Protein AF-A0A089MAB2-F1 (afdb_monomer_lite)

Sequence (216 aa):
MNSSGNGAGPVTGVTVKNITVRDIGESYAKIEGQEGALITNLTFENVYMPGSTTPATTLQEMNFTDRAYYGGVTILPVQNPEPAPAPRTNLARLHPAVISSNDNAVDSAPLAFDGNLSTRAGTKRAVDPGWLQVDLGSMKTINEVHLYWDTAYGKSYQIQISGNGTDWTLVYTTDGKGGLEKITFNPVQTRYVRMYGTERATQYGYSLREFEVYGP

Secondary structure (DSSP, 8-state):
--TTS-----EE--EEEEEE-S---SS--EEE-BTTB-EEEEEEEEEEPTT-SS---STTTTT--EEESEEEEEEE----PPPPPPPPP-TTTT--EEES--SSPSP-GGGGSSS-TT--EEPPTT--SEEEEEEEEEEEEEEEEEEEE-SS-EEEEEEEEESSSSS-EEEEEEE--SSEEEEEEEEEEEEEEEEEEEEESSSS--EEEEEEEE--

Structure (mmCIF, N/CA/C/O backbone):
data_AF-A0A089MAB2-F1
#
_entry.id   AF-A0A089MAB2-F1
#
loop_
_atom_site.group_PDB
_atom_site.id
_atom_site.type_symbol
_atom_site.label_atom_id
_atom_site.label_alt_id
_atom_site.label_comp_id
_atom_site.label_asym_id
_atom_site.label_entity_id
_atom_site.label_seq_id
_atom_site.pdbx_PDB_ins_code
_atom_site.Cartn_x
_atom_site.Cartn_y
_atom_site.Cartn_z
_atom_site.occupancy
_atom_site.B_iso_or_equiv
_atom_site.auth_seq_id
_atom_site.auth_comp_id
_atom_site.auth_asym_id
_atom_site.auth_atom_id
_atom_site.pdbx_PDB_model_num
ATOM 1 N N . MET A 1 1 ? -42.965 -11.697 51.282 1.00 46.12 1 MET A N 1
ATOM 2 C CA . MET A 1 1 ? -44.074 -11.334 50.376 1.00 46.12 1 MET A CA 1
ATOM 3 C C . MET A 1 1 ? -44.644 -10.027 50.890 1.00 46.12 1 MET A C 1
ATOM 5 O O . MET A 1 1 ? -44.909 -9.961 52.085 1.00 46.12 1 MET A O 1
ATOM 9 N N . ASN A 1 2 ? -44.743 -8.986 50.062 1.00 45.62 2 ASN A N 1
ATOM 10 C CA . ASN A 1 2 ? -45.467 -7.776 50.458 1.00 45.62 2 ASN A CA 1
ATOM 11 C C . ASN A 1 2 ? -46.984 -8.038 50.374 1.00 45.62 2 ASN A C 1
ATOM 13 O O . ASN A 1 2 ? -47.428 -9.030 49.789 1.00 45.62 2 ASN A O 1
ATOM 17 N N . SER A 1 3 ? -47.783 -7.177 50.999 1.00 48.03 3 SER A N 1
ATOM 18 C CA . SER A 1 3 ? -49.242 -7.309 51.149 1.00 48.03 3 SER A CA 1
ATOM 19 C C . SER A 1 3 ? -50.038 -7.288 49.831 1.00 48.03 3 SER A C 1
ATOM 21 O O . SER A 1 3 ? -51.259 -7.407 49.861 1.00 48.03 3 SER A O 1
ATOM 23 N N . SER A 1 4 ? -49.367 -7.170 48.680 1.00 57.72 4 SER A N 1
ATOM 24 C CA . SER A 1 4 ? -49.962 -7.097 47.339 1.00 57.72 4 SER A CA 1
ATOM 25 C C . SER A 1 4 ? -49.840 -8.395 46.527 1.00 57.72 4 SER A C 1
ATOM 27 O O . SER A 1 4 ? -50.262 -8.423 45.377 1.00 57.72 4 SER A O 1
ATOM 29 N N . GLY A 1 5 ? -49.243 -9.461 47.077 1.00 49.03 5 GLY A N 1
ATOM 30 C CA . GLY A 1 5 ? -49.168 -10.774 46.412 1.00 49.03 5 GLY A CA 1
ATOM 31 C C . GLY A 1 5 ? -48.186 -10.873 45.235 1.00 49.03 5 GLY A C 1
ATOM 32 O O . GLY A 1 5 ? -48.067 -11.939 44.637 1.00 49.03 5 GLY A O 1
ATOM 33 N N . ASN A 1 6 ? -47.434 -9.812 44.933 1.00 56.97 6 ASN A N 1
ATOM 34 C CA . ASN A 1 6 ? -46.401 -9.820 43.900 1.00 56.97 6 ASN A CA 1
ATOM 35 C C . ASN A 1 6 ? -45.044 -10.149 44.539 1.00 56.97 6 ASN A C 1
ATOM 37 O O . ASN A 1 6 ? -44.629 -9.525 45.515 1.00 56.97 6 ASN A O 1
ATOM 41 N N . GLY A 1 7 ? -44.340 -11.151 44.010 1.00 53.97 7 GLY A N 1
ATOM 42 C CA . GLY A 1 7 ? -43.014 -11.570 44.476 1.00 53.97 7 GLY A CA 1
ATOM 43 C C . GLY A 1 7 ? -41.904 -10.574 44.124 1.00 53.97 7 GLY A C 1
ATOM 44 O O . GLY A 1 7 ? -40.983 -10.932 43.402 1.00 53.97 7 GLY A O 1
ATOM 45 N N . ALA A 1 8 ? -41.983 -9.334 44.606 1.00 60.94 8 ALA A N 1
ATOM 46 C CA . ALA A 1 8 ? -40.942 -8.328 44.424 1.00 60.94 8 ALA A CA 1
ATOM 47 C C . ALA A 1 8 ? -39.999 -8.338 45.637 1.00 60.94 8 ALA A C 1
ATOM 49 O O . ALA A 1 8 ? -40.317 -7.805 46.700 1.00 60.94 8 ALA A O 1
ATOM 50 N N . GLY A 1 9 ? -38.864 -9.023 45.500 1.00 72.25 9 GLY A N 1
ATOM 51 C CA . GLY A 1 9 ? -37.719 -8.892 46.403 1.00 72.25 9 GLY A CA 1
ATOM 52 C C . GLY A 1 9 ? -36.732 -7.841 45.880 1.00 72.25 9 GLY A C 1
ATOM 53 O O . GLY A 1 9 ? -36.839 -7.437 44.722 1.00 72.25 9 GLY A O 1
ATOM 54 N N . PRO A 1 10 ? -35.770 -7.389 46.701 1.00 85.06 10 PRO A N 1
ATOM 55 C CA . PRO A 1 10 ? -34.736 -6.469 46.242 1.00 85.06 10 PRO A CA 1
ATOM 56 C C . PRO A 1 10 ? -33.914 -7.082 45.100 1.00 85.06 10 PRO A C 1
ATOM 58 O O . PRO A 1 10 ? -33.616 -8.277 45.103 1.00 85.06 10 PRO A O 1
ATOM 61 N N . VAL A 1 11 ? -33.509 -6.240 44.151 1.00 86.94 11 VAL A N 1
ATOM 62 C CA . VAL A 1 11 ? -32.596 -6.594 43.059 1.00 86.94 11 VAL A CA 1
ATOM 63 C C . VAL A 1 11 ? -31.253 -5.941 43.349 1.00 86.94 11 VAL A C 1
ATOM 65 O O . VAL A 1 11 ? -31.195 -4.752 43.650 1.00 86.94 11 VAL A O 1
ATOM 68 N N . THR A 1 12 ? -30.160 -6.699 43.279 1.00 91.31 12 THR A N 1
ATOM 69 C CA . THR A 1 12 ? -28.827 -6.156 43.557 1.00 91.31 12 THR A CA 1
ATOM 70 C C . THR A 1 12 ? -27.774 -6.678 42.587 1.00 91.31 12 THR A C 1
ATOM 72 O O . THR A 1 12 ? -27.876 -7.811 42.122 1.00 91.31 12 THR A O 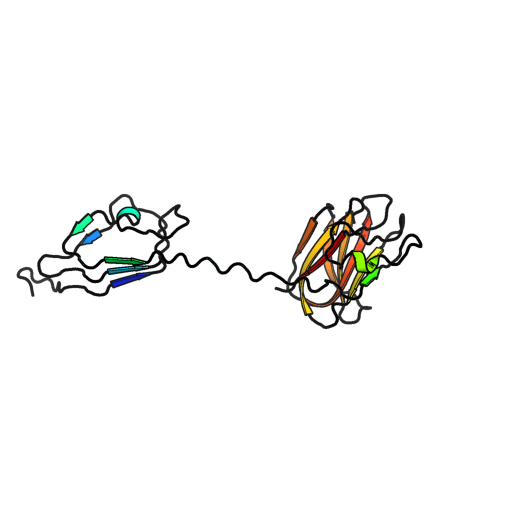1
ATOM 75 N N . GLY A 1 13 ? -26.765 -5.856 42.288 1.00 89.69 13 GLY A N 1
ATOM 76 C CA . GLY A 1 13 ? -25.600 -6.256 41.491 1.00 89.69 13 GLY A CA 1
ATOM 77 C C . GLY A 1 13 ? -25.867 -6.309 39.987 1.00 89.69 13 GLY A C 1
ATOM 78 O O . GLY A 1 13 ? -25.380 -7.210 39.306 1.00 89.69 13 GLY A O 1
ATOM 79 N N . VAL A 1 14 ? -26.672 -5.382 39.462 1.00 90.19 14 VAL A N 1
ATOM 80 C CA . VAL A 1 14 ? -26.982 -5.330 38.026 1.00 90.19 14 VAL A CA 1
ATOM 81 C C . VAL A 1 14 ? -25.881 -4.576 37.290 1.00 90.19 14 VAL A C 1
ATOM 83 O O . VAL A 1 14 ? -25.600 -3.420 37.602 1.00 90.19 14 VAL A O 1
ATOM 86 N N . THR A 1 15 ? -25.319 -5.204 36.260 1.00 91.12 15 THR A N 1
ATOM 87 C CA . THR A 1 15 ? -24.331 -4.579 35.375 1.00 91.12 15 THR A CA 1
ATOM 88 C C . THR A 1 15 ? -24.887 -4.441 33.965 1.00 91.12 15 THR A C 1
ATOM 90 O O . THR A 1 15 ? -25.266 -5.429 33.338 1.00 91.12 15 THR A O 1
ATOM 93 N N . VAL A 1 16 ? -24.878 -3.215 33.448 1.00 88.75 16 VAL A N 1
ATOM 94 C CA . VAL A 1 16 ? -25.183 -2.869 32.058 1.00 88.75 16 VAL A CA 1
ATOM 95 C C . VAL A 1 16 ? -23.876 -2.462 31.394 1.00 88.75 16 VAL A C 1
ATOM 97 O O . VAL A 1 16 ? -23.249 -1.499 31.826 1.00 88.75 16 VAL A O 1
ATOM 100 N N . LYS A 1 17 ? -23.441 -3.199 30.367 1.00 91.19 17 LYS A N 1
ATOM 101 C CA . LYS A 1 17 ? -22.127 -2.989 29.747 1.00 91.19 17 LYS A CA 1
ATOM 102 C C . LYS A 1 17 ? -22.158 -2.999 28.225 1.00 91.19 17 LYS A C 1
ATOM 104 O O . LYS A 1 17 ? -22.901 -3.787 27.644 1.00 91.19 17 LYS A O 1
ATOM 109 N N . ASN A 1 18 ? -21.292 -2.196 27.606 1.00 85.81 18 ASN A N 1
ATOM 110 C CA . ASN A 1 18 ? -21.048 -2.170 26.157 1.00 85.81 18 ASN A CA 1
ATOM 111 C C . ASN A 1 18 ? -22.326 -1.950 25.336 1.00 85.81 18 ASN A C 1
ATOM 113 O O . ASN A 1 18 ? -22.623 -2.696 24.402 1.00 85.81 18 ASN A O 1
ATOM 117 N N . ILE A 1 19 ? -23.101 -0.937 25.719 1.00 86.62 19 ILE A N 1
ATOM 118 C CA . ILE A 1 19 ? -24.357 -0.595 25.053 1.00 86.62 19 ILE A CA 1
ATOM 119 C C . ILE A 1 19 ? -24.141 0.624 24.163 1.00 86.62 19 ILE A C 1
ATOM 121 O O . ILE A 1 19 ? -23.692 1.664 24.633 1.00 86.62 19 ILE A O 1
ATOM 125 N N . THR A 1 20 ? -24.535 0.522 22.895 1.00 87.25 20 THR A N 1
ATOM 126 C CA . THR A 1 20 ? -24.747 1.684 22.025 1.00 87.25 20 THR A CA 1
ATOM 127 C C . THR A 1 20 ? -26.243 1.909 21.888 1.00 87.25 20 THR A C 1
ATOM 129 O O . THR A 1 20 ? -26.943 1.153 21.209 1.00 87.25 20 THR A O 1
ATOM 132 N N . VAL A 1 21 ? -26.741 2.942 22.554 1.00 86.75 21 VAL A N 1
ATOM 133 C CA . VAL A 1 21 ? -28.130 3.374 22.448 1.00 86.75 21 VAL A CA 1
ATOM 134 C C . VAL A 1 21 ? -28.314 4.033 21.081 1.00 86.75 21 VAL A C 1
ATOM 136 O O . VAL A 1 21 ? -27.553 4.920 20.701 1.00 86.75 21 VAL A O 1
ATOM 139 N N . ARG A 1 22 ? -29.300 3.561 20.311 1.00 81.44 22 ARG A N 1
ATOM 140 C CA . ARG A 1 22 ? -29.580 4.058 18.950 1.00 81.44 22 ARG A CA 1
ATOM 141 C C . ARG A 1 22 ? -30.570 5.220 18.925 1.00 81.44 22 ARG A C 1
ATOM 143 O O . ARG A 1 22 ? -30.527 6.023 18.003 1.00 81.44 22 ARG A O 1
ATOM 150 N N . ASP A 1 23 ? -31.427 5.294 19.936 1.00 82.88 23 ASP A N 1
ATOM 151 C CA . ASP A 1 23 ? -32.467 6.304 20.105 1.00 82.88 23 ASP A CA 1
ATOM 152 C C . ASP A 1 23 ? -32.637 6.581 21.607 1.00 82.88 23 ASP A C 1
ATOM 154 O O . ASP A 1 23 ? -32.623 5.643 22.406 1.00 82.88 23 ASP A O 1
ATOM 158 N N . ILE A 1 24 ? -32.756 7.855 21.989 1.00 77.38 24 ILE A N 1
ATOM 159 C CA . ILE A 1 24 ? -32.953 8.277 23.384 1.00 77.38 24 ILE A CA 1
ATOM 160 C C . ILE A 1 24 ? -34.375 7.998 23.894 1.00 77.38 24 ILE A C 1
ATOM 162 O O . ILE A 1 24 ? -34.593 8.033 25.107 1.00 77.38 24 ILE A O 1
ATOM 166 N N . GLY A 1 25 ? -35.307 7.695 22.985 1.00 78.88 25 GLY A N 1
ATOM 167 C CA . GLY A 1 25 ? -36.727 7.527 23.267 1.00 78.88 25 GLY A CA 1
ATOM 168 C C . GLY A 1 25 ? -37.451 8.858 23.491 1.00 78.88 25 GLY A C 1
ATOM 169 O O . GLY A 1 25 ? -36.844 9.892 23.760 1.00 78.88 25 GLY A O 1
ATOM 170 N N . GLU A 1 26 ? -38.782 8.831 23.399 1.00 79.12 26 GLU A N 1
ATOM 171 C CA . GLU A 1 26 ? -39.638 10.006 23.645 1.00 79.12 26 GLU A CA 1
ATOM 172 C C . GLU A 1 26 ? -39.901 10.256 25.143 1.00 79.12 26 GLU A C 1
ATOM 174 O O . GLU A 1 26 ? -40.384 11.320 25.529 1.00 79.12 26 GLU A O 1
ATOM 179 N N . SER A 1 27 ? -39.582 9.279 25.998 1.00 83.31 27 SER A N 1
ATOM 180 C CA . SER A 1 27 ? -39.777 9.324 27.449 1.00 83.31 27 SER A CA 1
ATOM 181 C C . SER A 1 27 ? -38.487 9.028 28.208 1.00 83.31 27 SER A C 1
ATOM 183 O O . SER A 1 27 ? -37.546 8.447 27.671 1.00 83.31 27 SER A O 1
ATOM 185 N N . TYR A 1 28 ? -38.466 9.376 29.491 1.00 83.88 28 TYR A N 1
ATOM 186 C CA . TYR A 1 28 ? -37.342 9.093 30.376 1.00 83.88 28 TYR A CA 1
ATOM 187 C C . TYR A 1 28 ? -37.134 7.591 30.588 1.00 83.88 28 TYR A C 1
ATOM 189 O O . TYR A 1 28 ? -38.094 6.825 30.716 1.00 83.88 28 TYR A O 1
ATOM 197 N N . ALA A 1 29 ? -35.872 7.179 30.672 1.00 87.31 29 ALA A N 1
ATOM 198 C CA . ALA A 1 29 ? -35.515 5.858 31.156 1.00 87.31 29 ALA A CA 1
ATOM 199 C C . ALA A 1 29 ? -35.722 5.790 32.679 1.00 87.31 29 ALA A C 1
ATOM 201 O O . ALA A 1 29 ? -35.553 6.782 33.395 1.00 87.31 29 ALA A O 1
ATOM 202 N N . LYS A 1 30 ? -36.087 4.604 33.176 1.00 90.81 30 LYS A N 1
ATOM 203 C CA . LYS A 1 30 ? -36.489 4.385 34.569 1.00 90.81 30 LYS A CA 1
ATOM 204 C C . LYS A 1 30 ? -35.499 3.515 35.330 1.00 90.81 30 LYS A C 1
ATOM 206 O O . LYS A 1 30 ? -35.060 2.482 34.829 1.00 90.81 30 LYS A O 1
ATOM 211 N N . ILE A 1 31 ? -35.219 3.898 36.573 1.00 91.94 31 ILE A N 1
ATOM 212 C CA . ILE A 1 31 ? -34.667 3.001 37.598 1.00 91.94 31 ILE A CA 1
ATOM 213 C C . ILE A 1 31 ? -35.627 3.052 38.783 1.00 91.94 31 ILE A C 1
ATOM 215 O O . ILE A 1 31 ? -35.516 3.924 39.645 1.00 91.94 31 ILE A O 1
ATOM 219 N N . GLU A 1 32 ? -36.595 2.140 38.797 1.00 90.94 32 GLU A N 1
ATOM 220 C CA . GLU A 1 32 ? -37.692 2.138 39.765 1.00 90.94 32 GLU A CA 1
ATOM 221 C C . GLU A 1 32 ? -37.759 0.801 40.503 1.00 90.94 32 GLU A C 1
ATOM 223 O O . GLU A 1 32 ? -38.208 -0.211 39.963 1.00 90.94 32 GLU A O 1
ATOM 228 N N . GLY A 1 33 ? -37.293 0.802 41.750 1.00 88.06 33 GLY A N 1
ATOM 229 C CA . GLY A 1 33 ? -37.635 -0.242 42.713 1.00 88.06 33 GLY A CA 1
ATOM 230 C C . GLY A 1 33 ? -38.993 0.028 43.366 1.00 88.06 33 GLY A C 1
ATOM 231 O O . GLY A 1 33 ? -39.761 0.890 42.939 1.00 88.06 33 GLY A O 1
ATOM 232 N N . GLN A 1 34 ? -39.268 -0.668 44.465 1.00 88.38 34 GLN A N 1
ATOM 233 C CA . GLN A 1 34 ? -40.426 -0.406 45.323 1.00 88.38 34 GLN A CA 1
ATOM 234 C C . GLN A 1 34 ? -39.995 -0.264 46.783 1.00 88.38 34 GLN A C 1
ATOM 236 O O . GLN A 1 34 ? -38.901 -0.681 47.175 1.00 88.38 34 GLN A O 1
ATOM 241 N N . GLU A 1 35 ? -40.864 0.301 47.617 1.00 84.81 35 GLU A N 1
ATOM 242 C CA . GLU A 1 35 ? -40.647 0.334 49.061 1.00 84.81 35 GLU A CA 1
ATOM 243 C C . GLU A 1 35 ? -40.485 -1.098 49.606 1.00 84.81 35 GLU A C 1
ATOM 245 O O . GLU A 1 35 ? -41.319 -1.972 49.372 1.00 84.81 35 GLU A O 1
ATOM 250 N N . GLY A 1 36 ? -39.359 -1.367 50.275 1.00 84.50 36 GLY A N 1
ATOM 251 C CA . GLY A 1 36 ? -38.982 -2.713 50.727 1.00 84.50 36 GLY A CA 1
ATOM 252 C C . GLY A 1 36 ? -38.359 -3.629 49.657 1.00 84.50 36 GLY A C 1
ATOM 253 O O . GLY A 1 36 ? -37.916 -4.724 49.997 1.00 84.50 36 GLY A O 1
ATOM 254 N N . ALA A 1 37 ? -38.263 -3.188 48.398 1.00 88.12 37 ALA A N 1
ATOM 255 C CA . ALA A 1 37 ? -37.673 -3.931 47.281 1.00 88.12 37 ALA A CA 1
ATOM 256 C C . ALA A 1 37 ? -36.850 -2.995 46.375 1.00 88.12 37 ALA A C 1
ATOM 258 O O . ALA A 1 37 ? -37.244 -2.651 45.260 1.00 88.12 37 ALA A O 1
ATOM 259 N N . LEU A 1 38 ? -35.702 -2.548 46.890 1.00 90.88 38 LEU A N 1
ATOM 260 C CA . LEU A 1 38 ? -34.827 -1.614 46.185 1.00 90.88 38 LEU A CA 1
ATOM 261 C C . LEU A 1 38 ? -34.076 -2.284 45.028 1.00 90.88 38 LEU A C 1
ATOM 263 O O . LEU A 1 38 ? -33.802 -3.485 45.064 1.00 90.88 38 LEU A O 1
ATOM 267 N N . ILE A 1 39 ? -33.650 -1.462 44.068 1.00 90.88 39 ILE A N 1
ATOM 268 C CA . ILE A 1 39 ? -32.632 -1.817 43.074 1.00 90.88 39 ILE A CA 1
ATOM 269 C C . ILE A 1 39 ? -31.289 -1.224 43.517 1.00 90.88 39 ILE A C 1
ATOM 271 O O . ILE A 1 39 ? -31.136 -0.003 43.557 1.00 90.88 39 ILE A O 1
ATOM 275 N N . THR A 1 40 ? -30.304 -2.055 43.861 1.00 93.44 40 THR A N 1
ATOM 276 C CA . THR A 1 40 ? -29.009 -1.578 44.378 1.00 93.44 40 THR A CA 1
ATOM 277 C C . THR A 1 40 ? -27.788 -2.117 43.638 1.00 93.44 40 THR A C 1
ATOM 279 O O . THR A 1 40 ? -27.865 -3.122 42.936 1.00 93.44 40 THR A O 1
ATOM 282 N N . ASN A 1 41 ? -26.634 -1.467 43.813 1.00 92.31 41 ASN A N 1
ATOM 283 C CA . ASN A 1 41 ? -25.349 -1.885 43.233 1.00 92.31 41 ASN A CA 1
ATOM 284 C C . ASN A 1 41 ? -25.413 -1.986 41.700 1.00 92.31 41 ASN A C 1
ATOM 286 O O . ASN A 1 41 ? -25.095 -3.018 41.108 1.00 92.31 41 ASN A O 1
ATOM 290 N N . LEU A 1 42 ? -25.877 -0.905 41.073 1.00 94.00 42 LEU A N 1
ATOM 291 C CA . LEU A 1 42 ? -25.949 -0.754 39.627 1.00 94.00 42 LEU A CA 1
ATOM 292 C C . LEU A 1 42 ? -24.589 -0.343 39.074 1.00 94.00 42 LEU A C 1
ATOM 294 O O . LEU A 1 42 ? -24.012 0.642 39.530 1.00 94.00 42 LEU A O 1
ATOM 298 N N . THR A 1 43 ? -24.110 -1.048 38.056 1.00 93.81 43 THR A N 1
ATOM 299 C CA . THR A 1 43 ? -22.916 -0.658 37.300 1.00 93.81 43 THR A CA 1
ATOM 300 C C . THR A 1 43 ? -23.279 -0.395 35.847 1.00 93.81 43 THR A C 1
ATOM 302 O O . THR A 1 43 ? -23.827 -1.271 35.184 1.00 93.81 43 THR A O 1
ATOM 305 N N . PHE A 1 44 ? -22.948 0.791 35.343 1.00 93.62 44 PHE A N 1
ATOM 306 C CA . PHE A 1 44 ? -23.015 1.116 33.921 1.00 93.62 44 PHE A CA 1
ATOM 307 C C . PHE A 1 44 ? -21.597 1.244 33.379 1.00 93.62 44 PHE A C 1
ATOM 309 O O . PHE A 1 44 ? -20.840 2.102 33.823 1.00 93.62 44 PHE A O 1
ATOM 316 N N . GLU A 1 45 ? -21.234 0.393 32.430 1.00 92.06 45 GLU A N 1
ATOM 317 C CA . GLU A 1 45 ? -19.904 0.340 31.836 1.00 92.06 45 GLU A CA 1
ATOM 318 C C . GLU A 1 45 ? -20.007 0.596 30.332 1.00 92.06 45 GLU A C 1
ATOM 320 O O . GLU A 1 45 ? -20.711 -0.116 29.619 1.00 92.06 45 GLU A O 1
ATOM 325 N N . ASN A 1 46 ? -19.285 1.598 29.830 1.00 90.44 46 ASN A N 1
ATOM 326 C CA . ASN A 1 46 ? -19.152 1.814 28.388 1.00 90.44 46 ASN A CA 1
ATOM 327 C C . ASN A 1 46 ? -20.511 1.937 27.643 1.00 90.44 46 ASN A C 1
ATOM 329 O O . ASN A 1 46 ? -20.804 1.191 26.704 1.00 90.44 46 ASN A O 1
ATOM 333 N N . VAL A 1 47 ? -21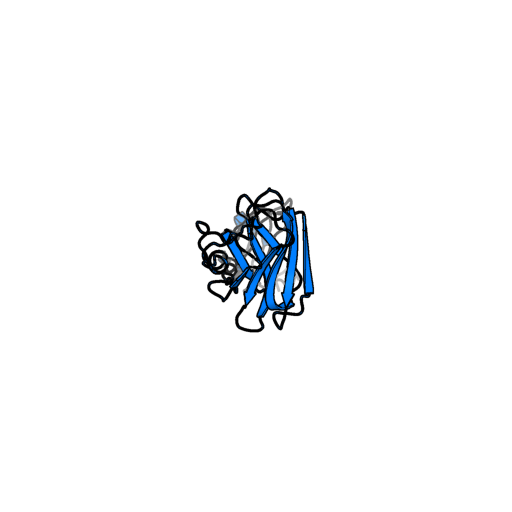.377 2.843 28.115 1.00 91.12 47 VAL A N 1
ATOM 334 C CA . VAL A 1 47 ? -22.695 3.124 27.514 1.00 91.12 47 VAL A CA 1
ATOM 335 C C . VAL A 1 47 ? -22.600 4.365 26.629 1.00 91.12 47 VAL A C 1
ATOM 337 O O . VAL A 1 47 ? -22.360 5.455 27.132 1.00 91.12 47 VAL A O 1
ATOM 340 N N . TYR A 1 48 ? -22.811 4.222 25.324 1.00 90.88 48 TYR A N 1
ATOM 341 C CA . TYR A 1 48 ? -22.843 5.325 24.363 1.00 90.88 48 TYR A CA 1
ATOM 342 C C . TYR A 1 48 ? -24.275 5.753 24.076 1.00 90.88 48 TYR A C 1
ATOM 344 O O . TYR A 1 48 ? -25.123 4.922 23.751 1.00 90.88 48 TYR A O 1
ATOM 352 N N . MET A 1 49 ? -24.514 7.058 24.140 1.00 92.19 49 MET A N 1
ATOM 353 C CA . MET A 1 49 ? -25.791 7.673 23.785 1.00 92.19 49 MET A CA 1
ATOM 354 C C . MET A 1 49 ? -25.789 8.135 22.321 1.00 92.19 49 MET A C 1
ATOM 356 O O . MET A 1 49 ? -24.710 8.367 21.766 1.00 92.19 49 MET A O 1
ATOM 360 N N . PRO A 1 50 ? -26.961 8.288 21.675 1.00 88.81 50 PRO A N 1
ATOM 361 C CA . PRO A 1 50 ? -27.042 8.719 20.283 1.00 88.81 50 PRO A CA 1
ATOM 362 C C . PRO A 1 50 ? -26.285 10.029 20.045 1.00 88.81 50 PRO A C 1
ATOM 364 O O . PRO A 1 50 ? -26.468 11.006 20.767 1.00 88.81 50 PRO A O 1
ATOM 367 N N . GLY A 1 51 ? -25.417 10.041 19.032 1.00 83.31 51 GLY A N 1
ATOM 368 C CA . GLY A 1 51 ? -24.605 11.208 18.673 1.00 83.31 51 GLY A CA 1
ATOM 369 C C . GLY A 1 51 ? -23.389 11.473 19.571 1.00 83.31 51 GLY A C 1
ATOM 370 O O . GLY A 1 51 ? -22.616 12.376 19.262 1.00 83.31 51 GLY A O 1
ATOM 371 N N . SER A 1 52 ? -23.175 10.693 20.637 1.00 84.81 52 SER A N 1
ATOM 372 C CA . SER A 1 52 ? -21.995 10.828 21.497 1.00 84.81 52 SER A CA 1
ATOM 373 C C . SER A 1 52 ? -20.819 9.992 20.989 1.00 84.81 52 SER A C 1
ATOM 375 O O . SER A 1 52 ? -20.964 8.802 20.710 1.00 84.81 52 SER A O 1
ATOM 377 N N . THR A 1 53 ? -19.627 10.589 20.937 1.00 83.75 53 THR A N 1
ATOM 378 C CA . THR A 1 53 ? -18.362 9.891 20.638 1.00 83.75 53 THR A CA 1
ATOM 379 C C . THR A 1 53 ? -17.637 9.400 21.894 1.00 83.75 53 THR A C 1
ATOM 381 O O . THR A 1 53 ? -16.605 8.739 21.789 1.00 83.75 53 THR A O 1
ATOM 384 N N . THR A 1 54 ? -18.159 9.707 23.083 1.00 87.75 54 THR A N 1
ATOM 385 C CA . THR A 1 54 ? -17.637 9.253 24.382 1.00 87.75 54 THR A CA 1
ATOM 386 C C . THR A 1 54 ? -18.732 8.542 25.185 1.00 87.75 54 THR A C 1
ATOM 388 O O . THR A 1 54 ? -19.909 8.896 25.045 1.00 87.75 54 THR A O 1
ATOM 391 N N . PRO A 1 55 ? -18.395 7.555 26.036 1.00 91.25 55 PRO A N 1
ATOM 392 C CA . PRO A 1 55 ? -19.377 6.934 26.919 1.00 91.25 55 PRO A CA 1
ATOM 393 C C . PRO A 1 55 ? -20.006 7.954 27.873 1.00 91.25 55 PRO A C 1
ATOM 395 O O . PRO A 1 55 ? -19.340 8.891 28.314 1.00 91.25 55 PRO A O 1
ATOM 398 N N . ALA A 1 56 ? -21.272 7.743 28.219 1.00 92.56 56 ALA A N 1
ATOM 399 C CA . ALA A 1 56 ? -21.976 8.538 29.206 1.00 92.56 56 ALA A CA 1
ATOM 400 C C . ALA A 1 56 ? -21.339 8.375 30.593 1.00 92.56 56 ALA A C 1
ATOM 402 O O . ALA A 1 56 ? -21.013 7.273 31.040 1.00 92.56 56 ALA A O 1
ATOM 403 N N . THR A 1 57 ? -21.186 9.500 31.277 1.00 93.44 57 THR A N 1
ATOM 404 C CA . THR A 1 57 ? -20.554 9.632 32.593 1.00 93.44 57 THR A CA 1
ATOM 405 C C . THR A 1 57 ? -21.579 9.814 33.711 1.00 93.44 57 THR A C 1
ATOM 407 O O . THR A 1 57 ? -21.257 9.648 34.887 1.00 93.44 57 THR A O 1
ATOM 410 N N . THR A 1 58 ? -22.834 10.109 33.357 1.00 93.50 58 THR A N 1
ATOM 411 C CA . THR A 1 58 ? -23.931 10.333 34.303 1.00 93.50 58 THR A CA 1
ATOM 412 C C . THR A 1 58 ? -25.205 9.593 33.894 1.00 93.50 58 THR A C 1
ATOM 414 O O . THR A 1 58 ? -25.454 9.336 32.718 1.00 93.50 58 THR A O 1
ATOM 417 N N . LEU A 1 59 ? -26.070 9.296 34.872 1.00 93.00 59 LEU A N 1
ATOM 418 C CA . LEU A 1 59 ? -27.421 8.784 34.601 1.00 93.00 59 LEU A CA 1
ATOM 419 C C . LEU A 1 59 ? -28.264 9.779 33.788 1.00 93.00 59 LEU A C 1
ATOM 421 O O . LEU A 1 59 ? -29.121 9.359 33.018 1.00 93.00 59 LEU A O 1
ATOM 425 N N . GLN A 1 60 ? -28.003 11.083 33.940 1.00 91.56 60 GLN A N 1
ATOM 426 C CA . GLN A 1 60 ? -28.683 12.137 33.188 1.00 91.56 60 GLN A CA 1
ATOM 427 C C . GLN A 1 60 ? -28.361 12.052 31.694 1.00 91.56 60 GLN A C 1
ATOM 429 O O . GLN A 1 60 ? -29.270 12.131 30.874 1.00 91.56 60 GLN A O 1
ATOM 434 N N . GLU A 1 61 ? -27.089 11.856 31.342 1.00 91.56 61 GLU A N 1
ATOM 435 C CA . GLU A 1 61 ? -26.676 11.631 29.953 1.00 91.56 61 GLU A CA 1
ATOM 436 C C . GLU A 1 61 ? -27.334 10.373 29.380 1.00 91.56 61 GLU A C 1
ATOM 438 O O . GLU A 1 61 ? -27.765 10.383 28.234 1.00 91.56 61 GLU A O 1
ATOM 443 N N . MET A 1 62 ? -27.500 9.330 30.200 1.00 92.38 62 MET A N 1
ATOM 444 C CA . MET A 1 62 ? -28.201 8.093 29.835 1.00 92.38 62 MET A CA 1
ATOM 445 C C . MET A 1 62 ? -29.739 8.199 29.844 1.00 92.38 62 MET A C 1
ATOM 447 O O . MET A 1 62 ? -30.419 7.189 29.682 1.00 92.38 62 MET A O 1
ATOM 451 N N . ASN A 1 63 ? -30.298 9.398 30.042 1.00 91.88 63 ASN A N 1
ATOM 452 C CA . ASN A 1 63 ? -31.738 9.664 30.127 1.00 91.88 63 ASN A CA 1
ATOM 453 C C . ASN A 1 63 ? -32.473 8.963 31.297 1.00 91.88 63 ASN A C 1
ATOM 455 O O . ASN A 1 63 ? -33.701 8.888 31.307 1.00 91.88 63 ASN A O 1
ATOM 459 N N . PHE A 1 64 ? -31.760 8.479 32.321 1.00 91.94 64 PHE A N 1
ATOM 460 C CA . PHE A 1 64 ? -32.354 7.925 33.545 1.00 91.94 64 PHE A CA 1
ATOM 461 C C . PHE A 1 64 ? -32.727 9.040 34.527 1.00 91.94 64 PHE A C 1
ATOM 463 O O . PHE A 1 64 ? -32.065 9.241 35.549 1.00 91.94 64 PHE A O 1
ATOM 470 N N . THR A 1 65 ? -33.767 9.805 34.209 1.00 87.31 65 THR A N 1
ATOM 471 C CA . THR A 1 65 ? -34.217 10.927 35.050 1.00 87.31 65 THR A CA 1
ATOM 472 C C . THR A 1 65 ? -35.352 10.536 35.997 1.00 87.31 65 THR A C 1
ATOM 474 O O . THR A 1 65 ? -35.434 11.102 37.089 1.00 87.31 65 THR A O 1
ATOM 477 N N . ASP A 1 66 ? -36.150 9.523 35.640 1.00 90.12 66 ASP A N 1
ATOM 478 C CA . ASP A 1 66 ? -37.225 8.972 36.467 1.00 90.12 66 ASP A CA 1
ATOM 479 C C . ASP A 1 66 ? -36.693 7.832 37.349 1.00 90.12 66 ASP A C 1
ATOM 481 O O . ASP A 1 66 ? -36.294 6.764 36.872 1.00 90.12 66 ASP A O 1
ATOM 485 N N . ARG A 1 67 ? -36.552 8.104 38.648 1.00 91.50 67 ARG A N 1
ATOM 486 C CA . ARG A 1 67 ? -35.782 7.249 39.558 1.00 91.50 67 ARG A CA 1
ATOM 487 C C . ARG A 1 67 ? -36.419 7.188 40.939 1.00 91.50 67 ARG A C 1
ATOM 489 O O . ARG A 1 67 ? -36.576 8.217 41.594 1.00 91.50 67 ARG A O 1
ATOM 496 N N . ALA A 1 68 ? -36.671 5.979 41.429 1.00 91.94 68 ALA A N 1
ATOM 497 C CA . ALA A 1 68 ? -37.217 5.736 42.761 1.00 91.94 68 ALA A CA 1
ATOM 498 C C . ALA A 1 68 ? -36.677 4.425 43.351 1.00 91.94 68 ALA A C 1
ATOM 500 O O . ALA A 1 68 ? -36.412 3.468 42.629 1.00 91.94 68 ALA A O 1
ATOM 501 N N . TYR A 1 69 ? -36.519 4.376 44.679 1.00 91.81 69 TYR A N 1
ATOM 502 C CA . TYR A 1 69 ? -36.111 3.170 45.420 1.00 91.81 69 TYR A CA 1
ATOM 503 C C . TYR A 1 69 ? -34.858 2.472 44.847 1.00 91.81 69 TYR A C 1
ATOM 505 O O . TYR A 1 69 ? -34.819 1.250 44.686 1.00 91.81 69 TYR A O 1
ATOM 513 N N . TYR A 1 70 ? -33.821 3.258 44.545 1.00 92.94 70 TYR A N 1
ATOM 514 C CA . TYR A 1 70 ? -32.546 2.783 44.005 1.00 92.94 70 TYR A CA 1
ATOM 515 C C . TYR A 1 70 ? -31.358 3.230 44.871 1.00 92.94 70 TYR A C 1
ATOM 517 O O . TYR A 1 70 ? -31.471 4.189 45.635 1.00 92.94 70 TYR A O 1
ATOM 525 N N . GLY A 1 71 ? -30.207 2.562 44.756 1.00 89.94 71 GLY A N 1
ATOM 526 C CA . GLY A 1 71 ? -28.994 2.962 45.479 1.00 89.94 71 GLY A CA 1
ATOM 527 C C . GLY A 1 71 ? -27.708 2.330 44.948 1.00 89.94 71 GLY A C 1
ATOM 528 O O . GLY A 1 71 ? -27.736 1.297 44.295 1.00 89.94 71 GLY A O 1
ATOM 529 N N . GLY A 1 72 ? -26.556 2.943 45.228 1.00 90.88 72 GLY A N 1
ATOM 530 C CA . GLY A 1 72 ? -25.252 2.406 44.816 1.00 90.88 72 GLY A CA 1
ATOM 531 C C . GLY A 1 72 ? -25.100 2.317 43.296 1.00 90.88 72 GLY A C 1
ATOM 532 O O . GLY A 1 72 ? -25.101 1.224 42.742 1.00 90.88 72 GLY A O 1
ATOM 533 N N . VAL A 1 73 ? -24.986 3.464 42.624 1.00 94.38 73 VAL A N 1
ATOM 534 C CA . VAL A 1 73 ? -24.747 3.535 41.175 1.00 94.38 73 VAL A CA 1
ATOM 535 C C . VAL A 1 73 ? -23.276 3.834 40.924 1.00 94.38 73 VAL A C 1
ATOM 537 O O . VAL A 1 73 ? -22.753 4.828 41.420 1.00 94.38 73 VAL A O 1
ATOM 540 N N . THR A 1 74 ? -22.627 2.991 40.132 1.00 94.06 74 THR A N 1
ATOM 541 C CA . THR A 1 74 ? -21.268 3.189 39.631 1.00 94.06 74 THR A CA 1
ATOM 542 C C . THR A 1 74 ? -21.330 3.333 38.116 1.00 94.06 74 THR A C 1
ATOM 544 O O . THR A 1 74 ? -21.889 2.480 37.430 1.00 94.06 74 THR A O 1
ATOM 547 N N . ILE A 1 75 ? -20.773 4.419 37.587 1.00 93.12 75 ILE A N 1
ATOM 548 C CA . ILE A 1 75 ? -20.660 4.644 36.144 1.00 93.12 75 ILE A CA 1
ATOM 549 C C . ILE A 1 75 ? -19.179 4.602 35.803 1.00 93.12 75 ILE A C 1
ATOM 551 O O . ILE A 1 75 ? -18.390 5.378 36.337 1.00 93.12 75 ILE A O 1
ATOM 555 N N . LEU A 1 76 ? -18.813 3.662 34.940 1.00 88.94 76 LEU A N 1
ATOM 556 C CA . LEU A 1 76 ? -17.463 3.444 34.449 1.00 88.94 76 LEU A CA 1
ATOM 557 C C . LEU A 1 76 ? -17.439 3.847 32.969 1.00 88.94 76 LEU A C 1
ATOM 559 O O . LEU A 1 76 ? -17.673 3.002 32.095 1.00 88.94 76 LEU A O 1
ATOM 563 N N . PRO A 1 77 ? -17.188 5.133 32.656 1.00 79.69 77 PRO A N 1
ATOM 564 C CA . PRO A 1 77 ? -16.998 5.591 31.289 1.00 79.69 77 PRO A CA 1
ATOM 565 C C . PRO A 1 77 ? -15.610 5.149 30.817 1.00 79.69 77 PRO A C 1
ATOM 567 O O . PRO A 1 77 ? -14.678 5.942 30.695 1.00 79.69 77 PRO A O 1
ATOM 570 N N . VAL A 1 78 ? -15.444 3.845 30.606 1.00 74.38 78 VAL A N 1
ATOM 571 C CA . VAL A 1 78 ? -14.228 3.295 30.020 1.00 74.38 78 VAL A CA 1
ATOM 572 C C . VAL A 1 78 ? -14.281 3.608 28.532 1.00 74.38 78 VAL A C 1
ATOM 574 O O . VAL A 1 78 ? -14.810 2.830 27.744 1.00 74.38 78 VAL A O 1
ATOM 577 N N . GLN A 1 79 ? -13.738 4.758 28.132 1.00 60.91 79 GLN A N 1
ATOM 578 C CA . GLN A 1 79 ? -13.296 4.920 26.755 1.00 60.91 79 GLN A CA 1
ATOM 579 C C . GLN A 1 79 ? -12.069 4.027 26.622 1.00 60.91 79 GLN A C 1
ATOM 581 O O . GLN A 1 79 ? -10.966 4.441 26.967 1.00 60.91 79 GLN A O 1
ATOM 586 N N . ASN A 1 80 ? -12.254 2.783 26.184 1.00 58.91 80 ASN A N 1
ATOM 587 C CA . ASN A 1 80 ? -11.114 2.038 25.681 1.00 58.91 80 ASN A CA 1
ATOM 588 C C . ASN A 1 80 ? -10.750 2.760 24.382 1.00 58.91 80 ASN A C 1
ATOM 590 O O . ASN A 1 80 ? -11.563 2.709 23.451 1.00 58.91 80 ASN A O 1
ATOM 594 N N . PRO A 1 81 ? -9.636 3.518 24.305 1.00 54.56 81 PRO A N 1
ATOM 595 C CA . PRO A 1 81 ? -9.217 4.014 23.010 1.00 54.56 81 PRO A CA 1
ATOM 596 C C . PRO A 1 81 ? -9.113 2.780 22.121 1.00 54.56 81 PRO A C 1
ATOM 598 O O . PRO A 1 81 ? -8.512 1.780 22.528 1.00 54.56 81 PRO A O 1
ATOM 601 N N . GLU A 1 82 ? -9.767 2.816 20.960 1.00 52.00 82 GLU A N 1
ATOM 602 C CA . GLU A 1 82 ? -9.526 1.793 19.953 1.00 52.00 82 GLU A CA 1
ATOM 603 C C . GLU A 1 82 ? -8.004 1.689 19.819 1.00 52.00 82 GLU A C 1
ATOM 605 O O . GLU A 1 82 ? -7.356 2.736 19.667 1.00 52.00 82 GLU A O 1
ATOM 610 N N . PRO A 1 83 ? -7.409 0.493 20.005 1.00 53.94 83 PRO A N 1
ATOM 611 C CA . PRO A 1 83 ? -5.975 0.345 19.870 1.00 53.94 83 PRO A CA 1
ATOM 612 C C . PRO A 1 83 ? -5.599 0.973 18.540 1.00 53.94 83 PRO A C 1
ATOM 614 O O . PRO A 1 83 ? -6.139 0.573 17.507 1.00 53.94 83 PRO A O 1
ATOM 617 N N . ALA A 1 84 ? -4.740 1.997 18.570 1.00 56.22 84 ALA A N 1
ATOM 618 C CA . ALA A 1 84 ? -4.277 2.603 17.336 1.00 56.22 84 ALA A CA 1
ATOM 619 C C . ALA A 1 84 ? -3.793 1.457 16.435 1.00 56.22 84 ALA A C 1
ATOM 621 O O . ALA A 1 84 ? -3.080 0.579 16.944 1.00 56.22 84 ALA A O 1
ATOM 622 N N . PRO A 1 85 ? -4.203 1.409 15.153 1.00 59.12 85 PRO A N 1
ATOM 623 C CA . PRO A 1 85 ? -3.754 0.359 14.258 1.00 59.12 85 PRO A CA 1
ATOM 624 C C . PRO A 1 85 ? -2.240 0.246 14.380 1.00 59.12 85 PRO A C 1
ATOM 626 O O . PRO A 1 85 ? -1.546 1.269 14.346 1.00 59.12 85 PRO A O 1
ATOM 629 N N . ALA A 1 86 ? -1.732 -0.971 14.585 1.00 65.00 86 ALA A N 1
ATOM 630 C CA . ALA A 1 86 ? -0.296 -1.170 14.684 1.00 65.00 86 ALA A CA 1
ATOM 631 C C . ALA A 1 86 ? 0.365 -0.520 13.453 1.00 65.00 86 ALA A C 1
ATOM 633 O O . ALA A 1 86 ? -0.126 -0.716 12.334 1.00 65.00 86 ALA A O 1
ATOM 634 N N . PRO A 1 87 ? 1.427 0.288 13.627 1.00 70.44 87 PRO A N 1
ATOM 635 C CA . PRO A 1 87 ? 2.065 0.946 12.500 1.00 70.44 87 PRO A CA 1
ATOM 636 C C . PRO A 1 87 ? 2.512 -0.116 11.492 1.00 70.44 87 PRO A C 1
ATOM 638 O O . PRO A 1 87 ? 3.285 -1.020 11.818 1.00 70.44 87 PRO A O 1
ATOM 641 N N . ARG A 1 88 ? 1.991 -0.032 10.264 1.00 85.12 88 ARG A N 1
ATOM 642 C CA . ARG A 1 88 ? 2.334 -0.983 9.204 1.00 85.12 88 ARG A CA 1
ATOM 643 C C . ARG A 1 88 ? 3.777 -0.743 8.780 1.00 85.12 88 ARG A C 1
ATOM 645 O O . ARG A 1 88 ? 4.191 0.384 8.525 1.00 85.12 88 ARG A O 1
ATOM 652 N N . THR A 1 89 ? 4.556 -1.817 8.728 1.00 93.50 89 THR A N 1
ATOM 653 C CA . THR A 1 89 ? 5.967 -1.758 8.332 1.00 93.50 89 THR A CA 1
ATOM 654 C C . THR A 1 89 ? 6.072 -1.774 6.810 1.00 93.50 89 THR A C 1
ATOM 656 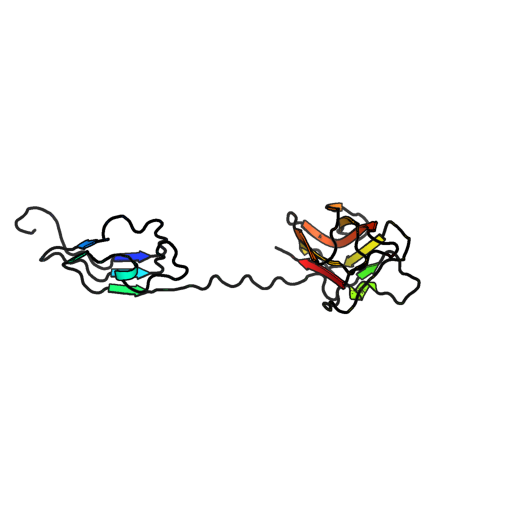O O . THR A 1 89 ? 5.542 -2.688 6.181 1.00 93.50 89 THR A O 1
ATOM 659 N N . ASN A 1 90 ? 6.776 -0.799 6.224 1.00 97.31 90 ASN A N 1
ATOM 660 C CA . ASN A 1 90 ? 7.139 -0.834 4.806 1.00 97.31 90 ASN A CA 1
ATOM 661 C C . ASN A 1 90 ? 8.177 -1.949 4.586 1.00 97.31 90 ASN A C 1
ATOM 663 O O . ASN A 1 90 ? 9.331 -1.840 4.999 1.00 97.31 90 ASN A O 1
ATOM 667 N N . LEU A 1 91 ? 7.744 -3.029 3.943 1.00 98.12 91 LEU A N 1
ATOM 668 C CA . LEU A 1 91 ? 8.512 -4.246 3.694 1.00 98.12 91 LEU A CA 1
ATOM 669 C C . LEU A 1 91 ? 9.576 -4.081 2.604 1.00 98.12 91 LEU A C 1
ATOM 671 O O . LEU A 1 91 ? 10.465 -4.922 2.515 1.00 98.12 91 LEU A O 1
ATOM 675 N N . ALA A 1 92 ? 9.476 -3.035 1.780 1.00 98.31 92 ALA A N 1
ATOM 676 C CA . ALA A 1 92 ? 10.408 -2.751 0.692 1.00 98.31 92 ALA A CA 1
ATOM 677 C C . ALA A 1 92 ? 11.539 -1.796 1.101 1.00 98.31 92 ALA A C 1
ATOM 679 O O . ALA A 1 92 ? 12.525 -1.659 0.379 1.00 98.31 92 ALA A O 1
ATOM 680 N N . ARG A 1 93 ? 11.428 -1.146 2.266 1.00 97.94 93 ARG A N 1
ATOM 681 C CA . ARG A 1 93 ? 12.395 -0.142 2.713 1.00 97.94 93 ARG A CA 1
ATOM 682 C C . ARG A 1 93 ? 13.807 -0.725 2.815 1.00 97.94 93 ARG A C 1
ATOM 684 O O . ARG A 1 93 ? 14.007 -1.753 3.462 1.00 97.94 93 ARG A O 1
ATOM 691 N N . LEU A 1 94 ? 14.776 -0.030 2.217 1.00 97.75 94 LEU A N 1
ATOM 692 C CA . LEU A 1 94 ? 16.210 -0.348 2.194 1.00 97.75 94 LEU A CA 1
ATOM 693 C C . LEU A 1 94 ? 16.539 -1.754 1.671 1.00 97.75 94 LEU A C 1
ATOM 695 O O . LEU A 1 94 ? 17.588 -2.314 1.994 1.00 97.75 94 LEU A O 1
ATOM 699 N N . HIS A 1 95 ? 15.650 -2.327 0.862 1.00 97.88 95 HIS A N 1
ATOM 700 C CA . HIS A 1 95 ? 15.887 -3.604 0.210 1.00 97.88 95 HIS A CA 1
ATOM 701 C C . HIS A 1 95 ? 16.539 -3.426 -1.169 1.00 97.88 95 HIS A C 1
ATOM 703 O O . HIS A 1 95 ? 16.419 -2.360 -1.778 1.00 97.88 95 HIS A O 1
ATOM 709 N N . PRO A 1 96 ? 17.234 -4.459 -1.686 1.00 97.62 96 PRO A N 1
ATOM 710 C CA . PRO A 1 96 ? 17.826 -4.413 -3.016 1.00 97.62 96 PRO A CA 1
ATOM 711 C C . PRO A 1 96 ? 16.779 -4.106 -4.086 1.00 97.62 96 PRO A C 1
ATOM 713 O O . PRO A 1 96 ? 15.730 -4.751 -4.153 1.00 97.62 96 PRO A O 1
ATOM 716 N N . ALA A 1 97 ? 17.101 -3.147 -4.947 1.00 97.25 97 ALA A N 1
ATOM 717 C CA . ALA A 1 97 ? 16.228 -2.692 -6.010 1.00 97.25 97 ALA A CA 1
ATOM 718 C C . ALA A 1 97 ? 16.968 -2.644 -7.342 1.00 97.25 97 ALA A C 1
ATOM 720 O O . ALA A 1 97 ? 18.177 -2.430 -7.393 1.00 97.25 97 ALA A O 1
ATOM 721 N N . VAL A 1 98 ? 16.219 -2.836 -8.422 1.00 96.94 98 VAL A N 1
ATOM 722 C CA . VAL A 1 98 ? 16.711 -2.734 -9.796 1.00 96.94 98 VAL A CA 1
ATOM 723 C C . VAL A 1 98 ? 15.709 -1.962 -10.644 1.00 96.94 98 VAL A C 1
ATOM 725 O O . VAL A 1 98 ? 14.499 -1.993 -10.404 1.00 96.94 98 VAL A O 1
ATOM 728 N N . ILE A 1 99 ? 16.221 -1.267 -11.653 1.00 95.94 99 ILE A N 1
ATOM 729 C CA . ILE A 1 99 ? 15.433 -0.479 -12.596 1.00 95.94 99 ILE A CA 1
ATOM 730 C C . ILE A 1 99 ? 15.748 -0.914 -14.025 1.00 95.94 99 ILE A C 1
ATOM 732 O O . ILE A 1 99 ? 16.891 -1.229 -14.349 1.00 95.94 99 ILE A O 1
ATOM 736 N N . SER A 1 100 ? 14.736 -0.929 -14.891 1.00 96.06 100 SER A N 1
ATOM 737 C CA . SER A 1 100 ? 14.868 -1.442 -16.261 1.00 96.06 100 SER A CA 1
ATOM 738 C C . SER A 1 100 ? 15.867 -0.673 -17.121 1.00 96.06 100 SER A C 1
ATOM 740 O O . SER A 1 100 ? 16.412 -1.203 -18.086 1.00 96.06 100 SER A O 1
ATOM 742 N N . SER A 1 101 ? 16.037 0.613 -16.826 1.00 93.50 101 SER A N 1
ATOM 743 C CA . SER A 1 101 ? 16.864 1.542 -17.583 1.00 93.50 101 SER A CA 1
ATOM 744 C C . SER A 1 101 ? 17.056 2.828 -16.789 1.00 93.50 101 SER A C 1
ATOM 746 O O . SER A 1 101 ? 16.274 3.136 -15.896 1.00 93.50 101 SER A O 1
ATOM 748 N N . ASN A 1 102 ? 18.058 3.613 -17.159 1.00 87.88 102 ASN A N 1
ATOM 749 C CA . ASN A 1 102 ? 18.257 4.975 -16.677 1.00 87.88 102 ASN A CA 1
ATOM 750 C C . ASN A 1 102 ? 18.841 5.834 -17.818 1.00 87.88 102 ASN A C 1
ATOM 752 O O . ASN A 1 102 ? 19.199 5.312 -18.877 1.00 87.88 102 ASN A O 1
ATOM 756 N N . ASP A 1 103 ? 18.934 7.151 -17.630 1.00 83.12 103 ASP A N 1
ATOM 757 C CA . ASP A 1 103 ? 19.511 8.085 -18.615 1.00 83.12 103 ASP A CA 1
ATOM 758 C C . ASP A 1 103 ? 21.062 8.049 -18.656 1.00 83.12 103 ASP A C 1
ATOM 760 O O . ASP A 1 103 ? 21.702 9.088 -18.802 1.00 83.12 103 ASP A O 1
ATOM 764 N N . ASN A 1 104 ? 21.685 6.872 -18.510 1.00 67.81 104 ASN A N 1
ATOM 765 C CA . ASN A 1 104 ? 23.133 6.693 -18.296 1.00 67.81 104 ASN A CA 1
ATOM 766 C C . ASN A 1 104 ? 23.659 7.425 -17.044 1.00 67.81 104 ASN A C 1
ATOM 768 O O . ASN A 1 104 ? 24.802 7.883 -17.003 1.00 67.81 104 ASN A O 1
ATOM 772 N N . ALA A 1 105 ? 22.802 7.563 -16.034 1.00 68.81 105 ALA A N 1
ATOM 773 C CA . ALA A 1 105 ? 23.139 8.140 -14.741 1.00 68.81 105 ALA A CA 1
ATOM 774 C C . ALA A 1 105 ? 23.599 7.049 -13.758 1.00 68.81 105 ALA A C 1
ATOM 776 O O . ALA A 1 105 ? 23.499 5.854 -14.039 1.00 68.81 105 ALA A O 1
ATOM 777 N N . VAL A 1 106 ? 24.075 7.477 -12.585 1.00 77.31 106 VAL A N 1
ATOM 778 C CA . VAL A 1 106 ? 24.258 6.602 -11.415 1.00 77.31 106 VAL A CA 1
ATOM 779 C C . VAL A 1 106 ? 22.970 5.811 -11.167 1.00 77.31 106 VAL A C 1
ATOM 781 O O . VAL A 1 106 ? 21.873 6.342 -11.367 1.00 77.31 106 VAL A O 1
ATOM 784 N N . ASP A 1 107 ? 23.104 4.549 -10.750 1.00 82.62 107 ASP A N 1
ATOM 785 C CA . ASP A 1 107 ? 21.954 3.722 -10.393 1.00 82.62 107 ASP A CA 1
ATOM 786 C C . ASP A 1 107 ? 21.107 4.428 -9.328 1.00 82.62 107 ASP A C 1
ATOM 788 O O . ASP A 1 107 ? 21.574 4.741 -8.233 1.00 82.62 107 ASP A O 1
ATOM 792 N N . SER A 1 108 ? 19.862 4.721 -9.697 1.00 92.44 108 SER A N 1
ATOM 793 C CA . SER A 1 108 ? 18.914 5.444 -8.856 1.00 92.44 108 SER A CA 1
ATOM 794 C C . SER A 1 108 ? 17.877 4.523 -8.232 1.00 92.44 108 SER A C 1
ATOM 796 O O . SER A 1 108 ? 17.110 5.000 -7.406 1.00 92.44 108 SER A O 1
ATOM 798 N N . ALA A 1 109 ? 17.848 3.226 -8.572 1.00 95.62 109 ALA A N 1
ATOM 799 C CA . ALA A 1 109 ? 16.821 2.305 -8.087 1.00 95.62 109 ALA A CA 1
ATOM 800 C C . ALA A 1 109 ? 16.655 2.314 -6.552 1.00 95.62 109 ALA A C 1
ATOM 802 O O . ALA A 1 109 ? 15.508 2.382 -6.107 1.00 95.62 109 ALA A O 1
ATOM 803 N N . PRO A 1 110 ? 17.732 2.342 -5.732 1.00 96.56 110 PRO A N 1
ATOM 804 C CA . PRO A 1 110 ? 17.597 2.380 -4.273 1.00 96.56 110 PRO A CA 1
ATOM 805 C C . PRO A 1 110 ? 16.873 3.622 -3.733 1.00 96.56 110 PRO A C 1
ATOM 807 O O . PRO A 1 110 ? 16.324 3.571 -2.637 1.00 96.56 110 PRO A O 1
ATOM 810 N N . LEU A 1 111 ? 16.846 4.723 -4.492 1.00 97.25 111 LEU A N 1
ATOM 811 C CA . LEU A 1 111 ? 16.243 5.994 -4.076 1.00 97.25 111 LEU A CA 1
ATOM 812 C C . LEU A 1 111 ? 14.712 5.976 -4.059 1.00 97.25 111 LEU A C 1
ATOM 814 O O . LEU A 1 111 ? 14.122 6.927 -3.577 1.00 97.25 111 LEU A O 1
ATOM 818 N N . ALA A 1 112 ? 14.065 4.946 -4.612 1.00 97.94 112 ALA A N 1
ATOM 819 C CA . ALA A 1 112 ? 12.622 4.752 -4.452 1.00 97.94 1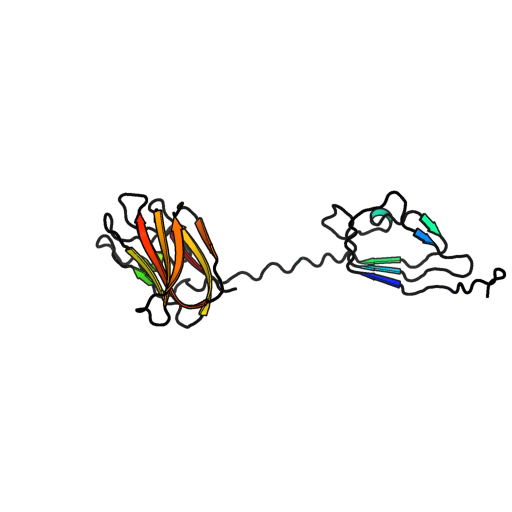12 ALA A CA 1
ATOM 820 C C . ALA A 1 112 ? 12.273 3.912 -3.213 1.00 97.94 112 ALA A C 1
ATOM 822 O O . ALA A 1 112 ? 11.107 3.593 -3.017 1.00 97.94 112 ALA A O 1
ATOM 823 N N . PHE A 1 113 ? 13.263 3.492 -2.425 1.00 98.38 113 PHE A N 1
ATOM 824 C CA . PHE A 1 113 ? 13.072 2.602 -1.279 1.00 98.38 113 PHE A CA 1
ATOM 825 C C . PHE A 1 113 ? 13.850 3.085 -0.045 1.00 98.38 113 PHE A C 1
ATOM 827 O O . PHE A 1 113 ? 14.067 2.314 0.894 1.00 98.38 113 PHE A O 1
ATOM 834 N N . ASP A 1 114 ? 14.323 4.333 -0.033 1.00 97.81 114 ASP A N 1
ATOM 835 C CA . ASP A 1 114 ? 15.154 4.888 1.043 1.00 97.81 114 ASP A CA 1
ATOM 836 C C . ASP A 1 114 ? 14.312 5.560 2.149 1.00 97.81 114 ASP A C 1
ATOM 838 O O . ASP A 1 114 ? 14.796 5.795 3.267 1.00 97.81 114 ASP A O 1
ATOM 842 N N . GLY A 1 115 ? 13.023 5.774 1.876 1.00 96.75 115 GLY A N 1
ATOM 843 C CA . GLY A 1 115 ? 12.046 6.439 2.720 1.00 96.75 115 GLY A CA 1
ATOM 844 C C . GLY A 1 115 ? 12.219 7.949 2.781 1.00 96.75 115 GLY A C 1
ATOM 845 O O . GLY A 1 115 ? 11.890 8.548 3.811 1.00 96.75 115 GLY A O 1
ATOM 846 N N . ASN A 1 116 ? 12.775 8.552 1.733 1.00 96.31 116 ASN A N 1
ATOM 847 C CA . ASN A 1 116 ? 13.010 9.977 1.613 1.00 96.31 116 ASN A CA 1
ATOM 848 C C . ASN A 1 116 ? 12.303 10.538 0.373 1.00 96.31 116 ASN A C 1
ATOM 850 O O . ASN A 1 116 ? 12.818 10.535 -0.734 1.00 96.31 116 ASN A O 1
ATOM 854 N N . LEU A 1 117 ? 11.164 11.200 0.579 1.00 96.06 117 LEU A N 1
ATOM 855 C CA . LEU A 1 117 ? 10.386 11.798 -0.515 1.00 96.06 117 LEU A CA 1
ATOM 856 C C . LEU A 1 117 ? 11.108 12.927 -1.287 1.00 96.06 117 LEU A C 1
ATOM 858 O O . LEU A 1 117 ? 10.564 13.447 -2.264 1.00 96.06 117 LEU A O 1
ATOM 862 N N . SER A 1 118 ? 12.306 13.353 -0.868 1.00 95.81 118 SER A N 1
ATOM 863 C CA . SER A 1 118 ? 13.117 14.330 -1.608 1.00 95.81 118 SER A CA 1
ATOM 864 C C . SER A 1 118 ? 14.002 13.710 -2.696 1.00 95.81 118 SER A C 1
ATOM 866 O O . SER A 1 118 ? 14.384 14.427 -3.625 1.00 95.81 118 SER A O 1
ATOM 868 N N . THR A 1 119 ? 14.288 12.408 -2.626 1.00 95.62 119 THR A N 1
ATOM 869 C CA . THR A 1 119 ? 15.024 11.649 -3.647 1.00 95.62 119 THR A CA 1
ATOM 870 C C . THR A 1 119 ? 14.050 11.024 -4.655 1.00 95.62 119 THR A C 1
ATOM 872 O O . THR A 1 119 ? 12.830 11.125 -4.509 1.00 95.62 119 THR A O 1
ATOM 875 N N . ARG A 1 120 ? 14.568 10.510 -5.781 1.00 95.38 120 ARG A N 1
ATOM 876 C CA . ARG A 1 120 ? 13.749 9.824 -6.793 1.00 95.38 120 ARG A CA 1
ATOM 877 C C . ARG A 1 120 ? 14.558 8.824 -7.610 1.00 95.38 120 ARG A C 1
ATOM 879 O O . ARG A 1 120 ? 15.710 9.095 -7.954 1.00 95.38 120 ARG A O 1
ATOM 886 N N . ALA A 1 121 ? 13.905 7.741 -8.006 1.00 96.19 121 ALA A N 1
ATOM 887 C CA . ALA A 1 121 ? 14.374 6.791 -9.004 1.00 96.19 121 ALA A CA 1
ATOM 888 C C . ALA A 1 121 ? 13.571 6.959 -10.297 1.00 96.19 121 ALA A C 1
ATOM 890 O O . ALA A 1 121 ? 12.354 7.150 -10.247 1.00 96.19 121 ALA A O 1
ATOM 891 N N . GLY A 1 122 ? 14.231 6.894 -11.456 1.00 95.38 122 GLY A N 1
ATOM 892 C CA . GLY A 1 122 ? 13.582 7.180 -12.736 1.00 95.38 122 GLY A CA 1
ATOM 893 C C . GLY A 1 122 ? 14.087 6.335 -13.897 1.00 95.38 122 GLY A C 1
ATOM 894 O O . GLY A 1 122 ? 15.297 6.176 -14.067 1.00 95.38 122 GLY A O 1
ATOM 895 N N . THR A 1 123 ? 13.167 5.814 -14.714 1.00 96.56 123 THR A N 1
ATOM 896 C CA . THR A 1 123 ? 13.538 5.084 -15.934 1.00 96.56 123 THR A CA 1
ATOM 897 C C . THR A 1 123 ? 14.059 6.041 -17.006 1.00 96.56 123 THR A C 1
ATOM 899 O O . THR A 1 123 ? 13.865 7.257 -16.930 1.00 96.56 123 THR A O 1
ATOM 902 N N . LYS A 1 124 ? 14.681 5.496 -18.055 1.00 95.25 124 LYS A N 1
ATOM 903 C CA . LYS A 1 124 ? 15.150 6.287 -19.198 1.00 95.25 124 LYS A CA 1
ATOM 904 C C . LYS A 1 124 ? 14.013 7.082 -19.858 1.00 95.25 124 LYS A C 1
ATOM 906 O O . LYS A 1 124 ? 12.895 6.583 -20.016 1.00 95.25 124 LYS A O 1
ATOM 911 N N . ARG A 1 125 ? 14.309 8.315 -20.276 1.00 94.38 125 ARG A N 1
ATOM 912 C CA . ARG A 1 125 ? 13.370 9.197 -20.998 1.00 94.38 125 ARG A CA 1
ATOM 913 C C . ARG A 1 125 ? 13.024 8.647 -22.372 1.00 94.38 125 ARG A C 1
ATOM 915 O O . ARG A 1 125 ? 13.820 7.933 -22.977 1.00 94.38 125 ARG A O 1
ATOM 922 N N . ALA A 1 126 ? 11.853 9.016 -22.877 1.00 94.19 126 ALA A N 1
ATOM 923 C CA . ALA A 1 126 ? 11.304 8.569 -24.160 1.00 94.19 126 ALA A CA 1
ATOM 924 C C . ALA A 1 126 ? 11.232 7.034 -24.404 1.00 94.19 126 ALA A C 1
ATOM 926 O O . ALA A 1 126 ? 10.684 6.627 -25.422 1.00 94.19 126 ALA A O 1
ATOM 927 N N . VAL A 1 127 ? 11.634 6.167 -23.462 1.00 95.31 127 VAL A N 1
ATOM 928 C CA . VAL A 1 127 ? 11.452 4.705 -23.515 1.00 95.31 127 VAL A CA 1
ATOM 929 C C . VAL A 1 127 ? 10.197 4.227 -22.774 1.00 95.31 127 VAL A C 1
ATOM 931 O O . VAL A 1 127 ? 10.013 4.571 -21.608 1.00 95.31 127 VAL A O 1
ATOM 934 N N . ASP A 1 128 ? 9.391 3.416 -23.463 1.00 96.00 128 ASP A N 1
ATOM 935 C CA . ASP A 1 128 ? 8.337 2.545 -22.929 1.00 96.00 128 ASP A CA 1
ATOM 936 C C . ASP A 1 128 ? 8.528 1.128 -23.495 1.00 96.00 128 ASP A C 1
ATOM 938 O O . ASP A 1 128 ? 8.979 1.002 -24.639 1.00 96.00 128 ASP A O 1
ATOM 942 N N . PRO A 1 129 ? 8.163 0.064 -22.759 1.00 97.31 129 PRO A N 1
ATOM 943 C CA . PRO A 1 129 ? 7.783 0.044 -21.343 1.00 97.31 129 PRO A CA 1
ATOM 944 C C . PRO A 1 129 ? 8.995 0.226 -20.405 1.00 97.31 129 PRO A C 1
ATOM 946 O O . PRO A 1 129 ? 10.152 0.145 -20.825 1.00 97.31 129 PRO A O 1
ATOM 949 N N . GLY A 1 130 ? 8.743 0.439 -19.112 1.00 97.50 130 GLY A N 1
ATOM 950 C CA . GLY A 1 130 ? 9.781 0.572 -18.081 1.00 97.50 130 GLY A CA 1
ATOM 951 C C . GLY A 1 130 ? 9.347 -0.015 -16.740 1.00 97.50 130 GLY A C 1
ATOM 952 O O . GLY A 1 130 ? 8.156 -0.168 -16.495 1.00 97.50 130 GLY A O 1
ATOM 953 N N . TRP A 1 131 ? 10.290 -0.378 -15.867 1.00 98.06 131 TRP A N 1
ATOM 954 C CA . TRP A 1 131 ? 9.942 -0.957 -14.565 1.00 98.06 131 TRP A CA 1
ATOM 955 C C . TRP A 1 131 ? 10.933 -0.611 -13.456 1.00 98.06 131 TRP A C 1
ATOM 957 O O . TRP A 1 131 ? 12.123 -0.432 -13.715 1.00 98.06 131 TRP A O 1
ATOM 967 N N . LEU A 1 132 ? 10.420 -0.555 -12.224 1.00 98.12 132 LEU A N 1
ATOM 968 C CA . LEU A 1 132 ? 11.185 -0.516 -10.974 1.00 98.12 132 LEU A CA 1
ATOM 969 C C . LEU A 1 132 ? 10.771 -1.708 -10.117 1.00 98.12 132 LEU A C 1
ATOM 971 O O . LEU A 1 132 ? 9.577 -1.956 -9.952 1.00 98.12 132 LEU A O 1
ATOM 975 N N . GLN A 1 133 ? 11.749 -2.426 -9.577 1.00 98.12 133 GLN A N 1
ATOM 976 C CA . GLN A 1 133 ? 11.561 -3.684 -8.862 1.00 98.12 133 GLN A CA 1
ATOM 977 C C . GLN A 1 133 ? 12.338 -3.691 -7.547 1.00 98.12 133 GLN A C 1
ATOM 979 O O . GLN A 1 133 ? 13.462 -3.198 -7.497 1.00 98.12 133 GLN A O 1
ATOM 984 N N . VAL A 1 134 ? 11.774 -4.347 -6.532 1.00 98.75 134 VAL A N 1
ATOM 985 C CA . VAL A 1 134 ? 12.418 -4.622 -5.240 1.00 98.75 134 VAL A CA 1
ATOM 986 C C . VAL A 1 134 ? 12.426 -6.119 -4.923 1.00 98.75 134 VAL A C 1
ATOM 988 O O . VAL A 1 134 ? 11.470 -6.833 -5.240 1.00 98.75 134 VAL A O 1
ATOM 991 N N . ASP A 1 135 ? 13.511 -6.594 -4.307 1.00 98.75 135 ASP A N 1
ATOM 992 C CA . ASP A 1 135 ? 13.627 -7.909 -3.663 1.00 98.75 135 ASP A CA 1
ATOM 993 C C . ASP A 1 135 ? 13.350 -7.770 -2.162 1.00 98.75 135 ASP A C 1
ATOM 995 O O . ASP A 1 135 ? 14.180 -7.244 -1.431 1.00 98.75 135 ASP A O 1
ATOM 999 N N . LEU A 1 136 ? 12.229 -8.293 -1.666 1.00 98.69 136 LEU A N 1
ATOM 1000 C CA . LEU A 1 136 ? 11.857 -8.245 -0.245 1.00 98.69 136 LEU A CA 1
ATOM 1001 C C . LEU A 1 136 ? 12.745 -9.138 0.654 1.00 98.69 136 LEU A C 1
ATOM 1003 O O . LEU A 1 136 ? 12.483 -9.286 1.849 1.00 98.69 136 LEU A O 1
ATOM 1007 N N . GLY A 1 137 ? 13.764 -9.800 0.101 1.00 98.19 137 GLY A N 1
ATOM 1008 C CA . GLY A 1 137 ? 14.740 -10.637 0.804 1.00 98.19 137 GLY A CA 1
ATOM 1009 C C . GLY A 1 137 ? 14.241 -12.048 1.128 1.00 98.19 137 GLY A C 1
ATOM 1010 O O . GLY A 1 137 ? 15.029 -12.991 1.184 1.00 98.19 137 GLY A O 1
ATOM 1011 N N . SER A 1 138 ? 12.931 -12.226 1.295 1.00 98.25 138 SER A N 1
ATOM 1012 C CA . SER A 1 138 ? 12.267 -13.517 1.490 1.00 98.25 138 SER A CA 1
ATOM 1013 C C . SER A 1 138 ? 10.821 -13.477 0.990 1.00 98.25 138 SER A C 1
ATOM 1015 O O . SER A 1 138 ? 10.300 -12.412 0.664 1.00 98.25 138 SER A O 1
ATOM 1017 N N . MET A 1 139 ? 10.156 -14.635 0.935 1.00 98.44 139 MET A N 1
ATOM 1018 C CA . MET A 1 139 ? 8.712 -14.683 0.692 1.00 98.44 139 MET A CA 1
ATOM 1019 C C . MET A 1 139 ? 7.971 -13.979 1.836 1.00 98.44 139 MET A C 1
ATOM 1021 O O . MET A 1 139 ? 8.109 -14.362 2.999 1.00 98.44 139 MET A O 1
ATOM 1025 N N . LYS A 1 140 ? 7.180 -12.958 1.502 1.00 98.38 140 LYS A N 1
ATOM 1026 C CA . LYS A 1 140 ? 6.331 -12.194 2.420 1.00 98.38 140 LYS A CA 1
ATOM 1027 C C . LYS A 1 140 ? 4.903 -12.139 1.894 1.00 98.38 140 LYS A C 1
ATOM 1029 O O . LYS A 1 140 ? 4.680 -12.135 0.685 1.00 98.38 140 LYS A O 1
ATOM 1034 N N . THR A 1 141 ? 3.939 -12.072 2.806 1.00 98.31 141 THR A N 1
ATOM 1035 C CA . THR A 1 141 ? 2.546 -11.786 2.453 1.00 98.31 141 THR A CA 1
ATOM 1036 C C . THR A 1 141 ? 2.358 -10.279 2.332 1.00 98.31 141 THR A C 1
ATOM 1038 O O . THR A 1 141 ? 2.656 -9.552 3.278 1.00 98.31 141 THR A O 1
ATOM 1041 N N . ILE A 1 142 ? 1.862 -9.820 1.185 1.00 98.25 142 ILE A N 1
ATOM 1042 C CA . ILE A 1 142 ? 1.603 -8.407 0.888 1.00 98.25 142 ILE A CA 1
ATOM 1043 C C . ILE A 1 142 ? 0.165 -8.230 0.395 1.00 98.25 142 ILE A C 1
ATOM 1045 O O . ILE A 1 142 ? -0.396 -9.145 -0.208 1.00 98.25 142 ILE A O 1
ATOM 1049 N N . ASN A 1 143 ? -0.435 -7.070 0.635 1.00 97.56 143 ASN A N 1
ATOM 1050 C CA . ASN A 1 143 ? -1.785 -6.735 0.155 1.00 97.56 143 ASN A CA 1
ATOM 1051 C C . ASN A 1 143 ? -1.934 -5.262 -0.253 1.00 97.56 143 ASN A C 1
ATOM 1053 O O . ASN A 1 143 ? -3.031 -4.830 -0.609 1.00 97.56 143 ASN A O 1
ATOM 1057 N N . GLU A 1 144 ? -0.855 -4.480 -0.168 1.00 97.88 144 GLU A N 1
ATOM 1058 C CA . GLU A 1 144 ? -0.897 -3.053 -0.446 1.00 97.88 144 GLU A CA 1
ATOM 1059 C C . GLU A 1 144 ? 0.452 -2.532 -0.949 1.00 97.88 144 GLU A C 1
ATOM 1061 O O . GLU A 1 144 ? 1.516 -2.943 -0.480 1.00 97.88 144 GLU A O 1
ATOM 1066 N N . VAL A 1 145 ? 0.390 -1.624 -1.920 1.00 98.38 145 VAL A N 1
ATOM 1067 C CA . VAL A 1 145 ? 1.529 -0.912 -2.504 1.00 98.38 145 VAL A CA 1
ATOM 1068 C C . VAL A 1 145 ? 1.215 0.574 -2.523 1.00 98.38 145 VAL A C 1
ATOM 1070 O O . VAL A 1 145 ? 0.127 0.962 -2.949 1.00 98.38 145 VAL A O 1
ATOM 1073 N N . HIS A 1 146 ? 2.156 1.413 -2.093 1.00 98.31 146 HIS A N 1
ATOM 1074 C CA . HIS A 1 146 ? 2.070 2.862 -2.287 1.00 98.31 146 HIS A CA 1
ATOM 1075 C C . HIS A 1 146 ? 3.118 3.303 -3.295 1.00 98.31 146 HIS A C 1
ATOM 1077 O O . HIS A 1 146 ? 4.293 2.964 -3.167 1.00 98.31 146 HIS A O 1
ATOM 1083 N N . LEU A 1 147 ? 2.690 4.084 -4.279 1.00 98.56 147 LEU A N 1
ATOM 1084 C CA . LEU A 1 147 ? 3.563 4.729 -5.249 1.00 98.56 147 LEU A CA 1
ATOM 1085 C C . LEU A 1 147 ? 3.492 6.236 -5.034 1.00 98.56 147 LEU A C 1
ATOM 1087 O O . LEU A 1 147 ? 2.441 6.849 -5.228 1.00 98.56 147 LEU A O 1
ATOM 1091 N N . TYR A 1 148 ? 4.611 6.834 -4.643 1.00 98.44 148 TYR A N 1
ATOM 1092 C CA . TYR A 1 148 ? 4.763 8.282 -4.568 1.00 98.44 148 TYR A CA 1
ATOM 1093 C C . TYR A 1 148 ? 5.406 8.732 -5.866 1.00 98.44 148 TYR A C 1
ATOM 1095 O O . TYR A 1 148 ? 6.629 8.745 -6.005 1.00 98.44 148 TYR A O 1
ATOM 1103 N N . TRP A 1 149 ? 4.582 9.065 -6.847 1.00 98.12 149 TRP A N 1
ATOM 1104 C CA . TRP A 1 149 ? 5.057 9.548 -8.129 1.00 98.12 149 TRP A CA 1
ATOM 1105 C C . TRP A 1 149 ? 5.723 10.917 -8.003 1.00 98.12 149 TRP A C 1
ATOM 1107 O O . TRP A 1 149 ? 5.288 11.790 -7.250 1.00 98.12 149 TRP A O 1
ATOM 1117 N N . ASP A 1 150 ? 6.764 11.127 -8.802 1.00 96.19 150 ASP A N 1
ATOM 1118 C CA . ASP A 1 150 ? 7.183 12.477 -9.164 1.00 96.19 150 ASP A CA 1
ATOM 1119 C C . ASP A 1 150 ? 6.274 13.032 -10.281 1.00 96.19 150 ASP A C 1
ATOM 1121 O O . ASP A 1 150 ? 5.366 12.350 -10.757 1.00 96.19 150 ASP A O 1
ATOM 1125 N N . THR A 1 151 ? 6.525 14.254 -10.764 1.00 95.19 151 THR A N 1
ATOM 1126 C CA . THR A 1 151 ? 5.755 14.842 -11.882 1.00 95.19 151 THR A 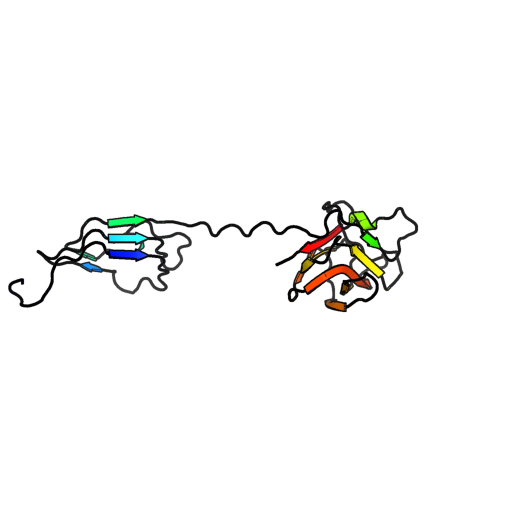CA 1
ATOM 1127 C C . THR A 1 151 ? 5.711 13.936 -13.124 1.00 95.19 151 THR A C 1
ATOM 1129 O O . THR A 1 151 ? 4.746 13.963 -13.885 1.00 95.19 151 THR A O 1
ATOM 1132 N N . ALA A 1 152 ? 6.750 13.124 -13.342 1.00 96.06 152 ALA A N 1
ATOM 1133 C CA . ALA A 1 152 ? 6.811 12.133 -14.410 1.00 96.06 152 ALA A CA 1
ATOM 1134 C C . ALA A 1 152 ? 6.258 10.775 -13.933 1.00 96.06 152 ALA A C 1
ATOM 1136 O O . ALA A 1 152 ? 7.005 9.927 -13.444 1.00 96.06 152 ALA A O 1
ATOM 1137 N N . TYR A 1 153 ? 4.947 10.576 -14.077 1.00 97.56 153 TYR A N 1
ATOM 1138 C CA . TYR A 1 153 ? 4.244 9.373 -13.623 1.00 97.56 153 TYR A CA 1
ATOM 1139 C C . TYR A 1 153 ? 3.845 8.433 -14.769 1.00 97.56 153 TYR A C 1
ATOM 1141 O O . TYR A 1 153 ? 3.824 8.814 -15.947 1.00 97.56 153 TYR A O 1
ATOM 1149 N N . GLY A 1 154 ? 3.522 7.186 -14.416 1.00 97.25 154 GLY A N 1
ATOM 1150 C CA . GLY A 1 154 ? 2.923 6.236 -15.348 1.00 97.25 154 GLY A CA 1
ATOM 1151 C C . GLY A 1 154 ? 1.445 6.530 -15.544 1.00 97.25 154 GLY A C 1
ATOM 1152 O O . GLY A 1 154 ? 0.671 6.400 -14.605 1.00 97.25 154 GLY A O 1
ATOM 1153 N N . LYS A 1 155 ? 1.052 6.903 -16.763 1.00 97.06 155 LYS A N 1
ATOM 1154 C CA . LYS A 1 155 ? -0.357 7.064 -17.130 1.00 97.06 155 LYS A CA 1
ATOM 1155 C C . LYS A 1 155 ? -1.057 5.712 -17.233 1.00 97.06 155 LYS A C 1
ATOM 1157 O O . LYS A 1 155 ? -2.214 5.630 -16.863 1.00 97.06 155 LYS A O 1
ATOM 1162 N N . SER A 1 156 ? -0.340 4.670 -17.649 1.00 97.62 156 SER A N 1
ATOM 1163 C CA . SER A 1 156 ? -0.829 3.289 -17.655 1.00 97.62 156 SER A CA 1
ATOM 1164 C C . SER A 1 156 ? 0.256 2.386 -17.081 1.00 97.62 156 SER A C 1
ATOM 1166 O O . SER A 1 156 ? 1.372 2.332 -17.615 1.00 97.62 156 SER A O 1
ATOM 1168 N N . TYR A 1 157 ? -0.031 1.686 -15.985 1.00 98.12 157 TYR A N 1
ATOM 1169 C CA . TYR A 1 157 ? 0.943 0.810 -15.329 1.00 98.12 157 TYR A CA 1
ATOM 1170 C C . TYR A 1 157 ? 0.290 -0.379 -14.622 1.00 98.12 157 TYR A C 1
ATOM 1172 O O . TYR A 1 157 ? -0.922 -0.437 -14.404 1.00 98.12 157 TYR A O 1
ATOM 1180 N N . GLN A 1 158 ? 1.136 -1.337 -14.259 1.00 98.50 158 GLN A N 1
ATOM 1181 C CA . GLN A 1 158 ? 0.774 -2.554 -13.554 1.00 98.50 158 GLN A CA 1
ATOM 1182 C C . GLN A 1 158 ? 1.600 -2.708 -12.279 1.00 98.50 158 GLN A C 1
ATOM 1184 O O . GLN A 1 158 ? 2.777 -2.343 -12.249 1.00 98.50 158 GLN A O 1
ATOM 1189 N N . ILE A 1 159 ? 1.007 -3.320 -11.255 1.00 98.62 159 ILE A N 1
ATOM 1190 C CA . ILE A 1 159 ? 1.763 -3.936 -10.163 1.00 98.62 159 ILE A CA 1
ATOM 1191 C C . ILE A 1 159 ? 1.861 -5.424 -10.457 1.00 98.62 159 ILE A C 1
ATOM 1193 O O . ILE A 1 159 ? 0.853 -6.098 -10.701 1.00 98.62 159 ILE A O 1
ATOM 1197 N N . GLN A 1 160 ? 3.088 -5.928 -10.442 1.00 98.75 160 GLN A N 1
ATOM 1198 C CA . GLN A 1 160 ? 3.379 -7.329 -10.687 1.00 98.75 160 GLN A CA 1
ATOM 1199 C C . GLN A 1 160 ? 4.224 -7.907 -9.556 1.00 98.75 160 GLN A C 1
ATOM 1201 O O . GLN A 1 160 ? 5.035 -7.211 -8.943 1.00 98.75 160 GLN A O 1
ATOM 1206 N N . ILE A 1 161 ? 4.040 -9.197 -9.302 1.00 98.75 161 ILE A N 1
ATOM 1207 C CA . ILE A 1 161 ? 4.732 -9.948 -8.254 1.00 98.75 161 ILE A CA 1
ATOM 1208 C C . ILE A 1 161 ? 5.471 -11.149 -8.842 1.00 98.75 161 ILE A C 1
ATOM 1210 O O . ILE A 1 161 ? 5.093 -11.654 -9.902 1.00 98.75 161 ILE A O 1
ATOM 1214 N N . SER A 1 162 ? 6.507 -11.619 -8.151 1.00 98.81 162 SER A N 1
ATOM 1215 C CA . SER A 1 162 ? 7.247 -12.819 -8.536 1.00 98.81 162 SER A CA 1
ATOM 1216 C C . SER A 1 162 ? 7.878 -13.519 -7.330 1.00 98.81 162 SER A C 1
ATOM 1218 O O . SER A 1 162 ? 8.407 -12.877 -6.424 1.00 98.81 162 SER A O 1
ATOM 1220 N N . GLY A 1 163 ? 7.874 -14.853 -7.326 1.00 98.56 163 GLY A N 1
ATOM 1221 C CA . GLY A 1 163 ? 8.618 -15.644 -6.338 1.00 98.56 163 GLY A CA 1
ATOM 1222 C C . GLY A 1 163 ? 10.113 -15.780 -6.660 1.00 98.56 163 GLY A C 1
ATOM 1223 O O . GLY A 1 163 ? 10.918 -15.956 -5.749 1.00 98.56 163 GLY A O 1
ATOM 1224 N N . ASN A 1 164 ? 10.492 -15.681 -7.940 1.00 97.69 164 ASN A N 1
ATOM 1225 C CA . ASN A 1 164 ? 11.847 -15.961 -8.437 1.00 97.69 164 ASN A CA 1
ATOM 1226 C C . ASN A 1 164 ? 12.532 -14.764 -9.123 1.00 97.69 164 ASN A C 1
ATOM 1228 O O . ASN A 1 164 ? 13.713 -14.846 -9.444 1.00 97.69 164 ASN A O 1
ATOM 1232 N N . GLY A 1 165 ? 11.810 -13.664 -9.340 1.00 96.62 165 GLY A N 1
ATOM 1233 C CA . GLY A 1 165 ? 12.320 -12.447 -9.973 1.00 96.62 165 GLY A CA 1
ATOM 1234 C C . GLY A 1 165 ? 12.310 -12.486 -11.505 1.00 96.62 165 GLY A C 1
ATOM 1235 O O . GLY A 1 165 ? 12.685 -11.495 -12.131 1.00 96.62 165 GLY A O 1
ATOM 1236 N N . THR A 1 166 ? 11.862 -13.586 -12.120 1.00 96.12 166 THR A N 1
ATOM 1237 C CA . THR A 1 166 ? 11.836 -13.774 -13.582 1.00 96.12 166 THR A CA 1
ATOM 1238 C C . THR A 1 166 ? 10.427 -13.981 -14.125 1.00 96.12 166 THR A C 1
ATOM 1240 O O . THR A 1 166 ? 10.090 -13.389 -15.149 1.00 96.12 166 THR A O 1
ATOM 1243 N N . ASP A 1 167 ? 9.591 -14.752 -13.428 1.00 97.75 167 ASP A N 1
ATOM 1244 C CA . ASP A 1 167 ? 8.211 -15.032 -13.827 1.00 97.75 167 ASP A CA 1
ATOM 1245 C C . ASP A 1 167 ? 7.257 -14.099 -13.087 1.00 97.75 167 ASP A C 1
ATOM 1247 O O . ASP A 1 167 ? 7.190 -14.115 -11.856 1.00 97.75 167 ASP A O 1
ATOM 1251 N N . TRP A 1 168 ? 6.525 -13.271 -13.831 1.00 98.38 168 TRP A N 1
ATOM 1252 C CA . TRP A 1 168 ? 5.736 -12.176 -13.270 1.00 98.38 168 TRP A CA 1
ATOM 1253 C C . TRP A 1 168 ? 4.240 -12.433 -13.382 1.00 98.38 168 TRP A C 1
ATOM 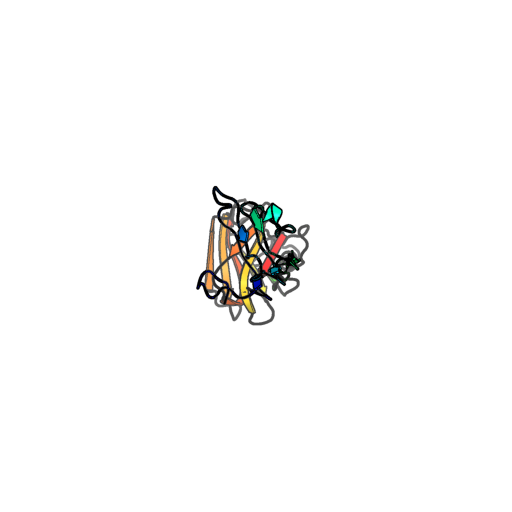1255 O O . TRP A 1 168 ? 3.732 -12.756 -14.452 1.00 98.38 168 TRP A O 1
ATOM 1265 N N . THR A 1 169 ? 3.532 -12.226 -12.275 1.00 98.31 169 THR A N 1
ATOM 1266 C CA . THR A 1 169 ? 2.068 -12.298 -12.206 1.00 98.31 169 THR A CA 1
ATOM 1267 C C . THR A 1 169 ? 1.491 -10.910 -11.963 1.00 98.31 169 THR A C 1
ATOM 1269 O O . THR A 1 169 ? 1.970 -10.177 -11.098 1.00 98.31 169 THR A O 1
ATOM 1272 N N . LEU A 1 170 ? 0.456 -10.551 -12.723 1.00 97.75 170 LEU A N 1
ATOM 1273 C CA . LEU A 1 170 ? -0.296 -9.309 -12.559 1.00 97.75 170 LEU A CA 1
ATOM 1274 C C . LEU A 1 170 ? -1.178 -9.372 -11.306 1.00 97.75 170 LEU A C 1
ATOM 1276 O O . LEU A 1 170 ? -1.955 -10.313 -11.160 1.00 97.75 170 LEU A O 1
ATOM 1280 N N . VAL A 1 171 ? -1.110 -8.350 -10.449 1.00 96.75 171 VAL A N 1
ATOM 1281 C CA . VAL A 1 171 ? -2.037 -8.194 -9.307 1.00 96.75 171 VAL A CA 1
ATOM 1282 C C . VAL A 1 171 ? -2.877 -6.924 -9.383 1.00 96.75 171 VAL A C 1
ATOM 1284 O O . VAL A 1 171 ? -3.908 -6.836 -8.722 1.00 96.75 171 VAL A O 1
ATOM 1287 N N . TYR A 1 172 ? -2.468 -5.952 -10.201 1.00 95.00 172 TYR A N 1
ATOM 1288 C CA . TYR A 1 172 ? -3.202 -4.707 -10.387 1.00 95.00 172 TYR A CA 1
ATOM 1289 C C . TYR A 1 172 ? -2.837 -4.022 -11.705 1.00 95.00 172 TYR A C 1
ATOM 1291 O O . TYR A 1 172 ? -1.679 -4.060 -12.116 1.00 95.00 172 TYR A O 1
ATOM 1299 N N . THR A 1 173 ? -3.806 -3.352 -12.328 1.00 93.19 173 THR A N 1
ATOM 1300 C CA . THR A 1 173 ? -3.618 -2.481 -13.496 1.00 93.19 173 THR A CA 1
ATOM 1301 C C . THR A 1 173 ? -4.431 -1.208 -13.303 1.00 93.19 173 THR A C 1
ATOM 1303 O O . THR A 1 173 ? -5.521 -1.269 -12.733 1.00 93.19 173 THR A O 1
ATOM 1306 N N . THR A 1 174 ? -3.931 -0.069 -13.778 1.00 88.00 174 THR A N 1
ATOM 1307 C CA . THR A 1 174 ? -4.670 1.197 -13.689 1.00 88.00 174 THR A CA 1
ATOM 1308 C C . THR A 1 174 ? -4.283 2.195 -14.765 1.00 88.00 174 THR A C 1
ATOM 1310 O O . THR A 1 174 ? -3.179 2.140 -15.314 1.00 88.00 174 THR A O 1
ATOM 1313 N N . ASP A 1 175 ? -5.186 3.158 -14.945 1.00 87.69 175 ASP A N 1
ATOM 1314 C CA . ASP A 1 175 ? -4.881 4.490 -15.444 1.00 87.69 175 ASP A CA 1
ATOM 1315 C C . ASP A 1 175 ? -4.373 5.340 -14.263 1.00 87.69 175 ASP A C 1
ATOM 1317 O O . ASP A 1 175 ? -5.113 5.624 -13.314 1.00 87.69 175 ASP A O 1
ATOM 1321 N N . GLY A 1 176 ? -3.086 5.675 -14.263 1.00 91.00 176 GLY A N 1
ATOM 1322 C CA . GLY A 1 176 ? -2.437 6.446 -13.207 1.00 91.00 176 GLY A CA 1
ATOM 1323 C C . GLY A 1 176 ? -2.837 7.921 -13.223 1.00 91.00 176 GLY A C 1
ATOM 1324 O O . GLY A 1 176 ? -3.138 8.507 -14.264 1.00 91.00 176 GLY A O 1
ATOM 1325 N N . LYS A 1 177 ? -2.822 8.531 -12.040 1.00 94.88 177 LYS A N 1
ATOM 1326 C CA . LYS A 1 177 ? -3.159 9.939 -11.774 1.00 94.88 177 LYS A CA 1
ATOM 1327 C C . LYS A 1 177 ? -1.941 10.756 -11.328 1.00 94.88 177 LYS A C 1
ATOM 1329 O O . LYS A 1 177 ? -2.005 11.985 -11.336 1.00 94.88 177 LYS A O 1
ATOM 1334 N N . GLY A 1 178 ? -0.849 10.092 -10.947 1.00 94.94 178 GLY A N 1
ATOM 1335 C CA . GLY A 1 178 ? 0.314 10.723 -10.332 1.00 94.94 178 GLY A CA 1
ATOM 1336 C C . GLY A 1 178 ? 0.072 11.065 -8.858 1.00 94.94 178 GLY A C 1
ATOM 1337 O O . GLY A 1 178 ? -0.942 10.697 -8.266 1.00 94.94 178 GLY A O 1
ATOM 1338 N N . GLY A 1 179 ? 1.017 11.777 -8.240 1.00 97.56 179 GLY A N 1
ATOM 1339 C CA . GLY A 1 179 ? 0.989 12.024 -6.796 1.00 97.56 179 GLY A CA 1
ATOM 1340 C C . GLY A 1 179 ? 1.129 10.729 -5.986 1.00 97.56 179 GLY A C 1
ATOM 1341 O O . GLY A 1 179 ? 1.887 9.842 -6.369 1.00 97.56 179 GLY A O 1
ATOM 1342 N N . LEU A 1 180 ? 0.416 10.627 -4.861 1.00 97.19 180 LEU A N 1
ATOM 1343 C CA . LEU A 1 180 ? 0.349 9.394 -4.073 1.00 97.19 180 LEU A CA 1
ATOM 1344 C C . LEU A 1 180 ? -0.778 8.498 -4.585 1.00 97.19 180 LEU A C 1
ATOM 1346 O O . LEU A 1 180 ? -1.953 8.859 -4.502 1.00 97.19 180 LEU A O 1
ATOM 1350 N N . GLU A 1 181 ? -0.421 7.295 -5.010 1.00 96.75 181 GLU A N 1
ATOM 1351 C CA . GLU A 1 181 ? -1.371 6.241 -5.339 1.00 96.75 181 GLU A CA 1
ATOM 1352 C C . GLU A 1 181 ? -1.234 5.083 -4.353 1.00 96.75 181 GLU A C 1
ATOM 1354 O O . GLU A 1 181 ? -0.155 4.516 -4.186 1.00 96.75 181 GLU A O 1
ATOM 1359 N N . LYS A 1 182 ? -2.342 4.745 -3.684 1.00 96.31 182 LYS A N 1
ATOM 1360 C CA . LYS A 1 182 ? -2.441 3.608 -2.764 1.00 96.31 182 LYS A CA 1
ATOM 1361 C C . LYS A 1 182 ? -3.228 2.500 -3.440 1.00 96.31 182 LYS A C 1
ATOM 1363 O O . LYS A 1 182 ? -4.406 2.676 -3.748 1.00 96.31 182 LYS A O 1
ATOM 1368 N N . ILE A 1 183 ? -2.570 1.376 -3.665 1.00 96.94 183 ILE A N 1
ATOM 1369 C CA . ILE A 1 183 ? -3.112 0.225 -4.370 1.00 96.94 183 ILE A CA 1
ATOM 1370 C C . ILE A 1 183 ? -3.310 -0.898 -3.363 1.00 96.94 183 ILE A C 1
ATOM 1372 O O . ILE A 1 183 ? -2.345 -1.336 -2.744 1.00 96.94 183 ILE A O 1
ATOM 1376 N N . THR A 1 184 ? -4.538 -1.393 -3.231 1.00 96.19 184 THR A N 1
ATOM 1377 C CA . THR A 1 184 ? -4.874 -2.551 -2.395 1.00 96.19 184 THR A CA 1
ATOM 1378 C C . THR A 1 184 ? -5.350 -3.718 -3.254 1.00 96.19 184 THR A C 1
ATOM 1380 O O . THR A 1 184 ? -5.960 -3.534 -4.308 1.00 96.19 184 THR A O 1
ATOM 1383 N N . PHE A 1 185 ? -5.046 -4.936 -2.819 1.00 95.94 185 PHE A N 1
ATOM 1384 C CA . PHE A 1 185 ? -5.431 -6.178 -3.492 1.00 95.94 185 PHE A CA 1
ATOM 1385 C C . PHE A 1 185 ? -5.546 -7.318 -2.470 1.00 95.94 185 PHE A C 1
ATOM 1387 O O . PHE A 1 185 ? -5.175 -7.169 -1.305 1.00 95.94 185 PHE A O 1
ATOM 1394 N N . ASN A 1 186 ? -6.087 -8.467 -2.886 1.00 96.19 186 ASN A N 1
ATOM 1395 C CA . ASN A 1 186 ? -6.165 -9.644 -2.015 1.00 96.19 186 ASN A CA 1
ATOM 1396 C C . ASN A 1 186 ? -4.757 -10.067 -1.553 1.00 96.19 186 ASN A C 1
ATOM 1398 O O . ASN A 1 186 ? -3.843 -10.037 -2.375 1.00 96.19 186 ASN A O 1
ATOM 1402 N N . PRO A 1 187 ? -4.560 -10.496 -0.291 1.00 97.69 187 PRO A N 1
ATOM 1403 C CA . PRO A 1 187 ? -3.246 -10.912 0.189 1.00 97.69 187 PRO A CA 1
ATOM 1404 C C . PRO A 1 187 ? -2.600 -11.991 -0.688 1.00 97.69 187 PRO A C 1
ATOM 1406 O O . PRO A 1 187 ? -3.211 -13.017 -0.985 1.00 97.69 187 PRO A O 1
ATOM 1409 N N . VAL A 1 188 ? -1.342 -11.770 -1.065 1.00 97.94 188 VAL A N 1
ATOM 1410 C CA . VAL A 1 188 ? -0.534 -12.671 -1.900 1.00 97.94 188 VAL A CA 1
ATOM 1411 C C . VAL A 1 188 ? 0.838 -12.872 -1.276 1.00 97.94 188 VAL A C 1
ATOM 1413 O O . VAL A 1 188 ? 1.398 -11.957 -0.674 1.00 97.94 188 VAL A O 1
ATOM 1416 N N . GLN A 1 189 ? 1.398 -14.070 -1.429 1.00 98.38 189 GLN A N 1
ATOM 1417 C CA . GLN A 1 189 ? 2.761 -14.365 -0.998 1.00 98.38 189 GLN A CA 1
ATOM 1418 C C . GLN A 1 189 ? 3.733 -14.143 -2.163 1.00 98.38 189 GLN A C 1
ATOM 1420 O O . GLN A 1 189 ? 3.554 -14.717 -3.235 1.00 98.38 189 GLN A O 1
ATOM 1425 N N . THR A 1 190 ? 4.761 -13.318 -1.965 1.00 98.69 190 THR A N 1
ATOM 1426 C CA . THR A 1 190 ? 5.761 -12.999 -2.994 1.00 98.69 190 THR A CA 1
ATOM 1427 C C . THR A 1 190 ? 7.105 -12.625 -2.379 1.00 98.69 190 THR A C 1
ATOM 1429 O O . THR A 1 190 ? 7.171 -12.250 -1.210 1.00 98.69 190 THR A O 1
ATOM 1432 N N . ARG A 1 191 ? 8.179 -12.690 -3.168 1.00 98.69 191 ARG A N 1
ATOM 1433 C CA . ARG A 1 191 ? 9.493 -12.150 -2.797 1.00 98.69 191 ARG A CA 1
ATOM 1434 C C . ARG A 1 191 ? 9.820 -10.877 -3.565 1.00 98.69 191 ARG A C 1
ATOM 1436 O O . ARG A 1 191 ? 10.435 -9.982 -3.007 1.00 98.69 191 ARG A O 1
ATOM 1443 N N . TYR A 1 192 ? 9.401 -10.778 -4.818 1.00 98.88 192 TYR A N 1
ATOM 1444 C CA . TYR A 1 192 ? 9.669 -9.627 -5.667 1.00 98.88 192 TYR A CA 1
ATOM 1445 C C . TYR A 1 192 ? 8.377 -8.890 -5.987 1.00 98.88 192 TYR A C 1
ATOM 1447 O O . TYR A 1 192 ? 7.321 -9.502 -6.180 1.00 98.88 192 TYR A O 1
ATOM 1455 N N . VAL A 1 193 ? 8.479 -7.570 -6.072 1.00 98.88 193 VAL A N 1
ATOM 1456 C CA . VAL A 1 193 ? 7.388 -6.686 -6.490 1.00 98.88 193 VAL A CA 1
ATOM 1457 C C . VAL A 1 193 ? 7.957 -5.702 -7.496 1.00 98.88 193 VAL A C 1
ATOM 1459 O O . VAL A 1 193 ? 9.069 -5.207 -7.305 1.00 98.88 193 VAL A O 1
ATOM 1462 N N . ARG A 1 194 ? 7.216 -5.411 -8.565 1.00 98.75 194 ARG A N 1
ATOM 1463 C CA . ARG A 1 194 ? 7.582 -4.351 -9.502 1.00 98.75 194 ARG A CA 1
ATOM 1464 C C . ARG A 1 194 ? 6.394 -3.502 -9.915 1.00 98.75 194 ARG A C 1
ATOM 1466 O O . ARG A 1 194 ? 5.290 -4.012 -10.107 1.00 98.75 194 ARG A O 1
ATOM 1473 N N . MET A 1 195 ? 6.669 -2.222 -10.117 1.00 98.50 195 MET A N 1
ATOM 1474 C CA . MET A 1 195 ? 5.846 -1.348 -10.939 1.00 98.50 195 MET A CA 1
ATOM 1475 C C . MET A 1 195 ? 6.309 -1.534 -12.385 1.00 98.50 195 MET A C 1
ATOM 1477 O O . MET A 1 195 ? 7.500 -1.403 -12.672 1.00 98.50 195 MET A O 1
ATOM 1481 N N . TYR A 1 196 ? 5.381 -1.880 -13.275 1.00 98.56 196 TYR A N 1
ATOM 1482 C CA . TYR A 1 196 ? 5.616 -2.060 -14.705 1.00 98.56 196 TYR A CA 1
ATOM 1483 C C . TYR A 1 196 ? 4.788 -1.043 -15.491 1.00 98.56 196 TYR A C 1
ATOM 1485 O O . TYR A 1 196 ? 3.578 -1.190 -15.656 1.00 98.56 196 TYR A O 1
ATOM 1493 N N . GLY A 1 197 ? 5.447 0.016 -15.941 1.00 98.00 197 GLY A N 1
ATOM 1494 C CA . GLY A 1 197 ? 4.864 1.092 -16.720 1.00 98.00 197 GLY A CA 1
ATOM 1495 C C . GLY A 1 197 ? 4.761 0.737 -18.201 1.00 98.00 197 GLY A C 1
ATOM 1496 O O . GLY A 1 197 ? 5.716 0.234 -18.797 1.00 98.00 197 GLY A O 1
ATOM 1497 N N . THR A 1 198 ? 3.599 1.021 -18.787 1.00 98.00 198 THR A N 1
ATOM 1498 C CA . THR A 1 198 ? 3.276 0.744 -20.199 1.00 98.00 198 THR A CA 1
ATOM 1499 C C . THR A 1 198 ? 3.012 2.002 -21.022 1.00 98.00 198 THR A C 1
ATOM 1501 O O . THR A 1 198 ? 3.303 2.013 -22.214 1.00 98.00 198 THR A O 1
ATOM 1504 N N . GLU A 1 199 ? 2.512 3.067 -20.393 1.00 97.88 199 GLU A N 1
ATOM 1505 C CA . GLU A 1 199 ? 2.358 4.388 -21.000 1.00 97.88 199 GLU A CA 1
ATOM 1506 C C . GLU A 1 199 ? 2.718 5.472 -19.980 1.00 97.88 199 GLU A C 1
ATOM 1508 O O . GLU A 1 199 ? 2.291 5.433 -18.820 1.00 97.88 199 GLU A O 1
ATOM 1513 N N . ARG A 1 200 ? 3.476 6.479 -20.407 1.00 97.38 200 ARG A N 1
ATOM 1514 C CA . ARG A 1 200 ? 3.874 7.609 -19.556 1.00 97.38 200 ARG A CA 1
ATOM 1515 C C . ARG A 1 200 ? 2.946 8.790 -19.728 1.00 97.38 200 ARG A C 1
ATOM 1517 O O . ARG A 1 200 ? 2.420 9.037 -20.806 1.00 97.38 200 ARG A O 1
ATOM 1524 N N . ALA A 1 201 ? 2.833 9.584 -18.671 1.00 97.00 201 ALA A N 1
ATOM 1525 C CA . ALA A 1 201 ? 2.092 10.838 -18.716 1.00 97.00 201 ALA A CA 1
ATOM 1526 C C . ALA A 1 201 ? 2.877 12.003 -19.342 1.00 97.00 201 ALA A C 1
ATOM 1528 O O . ALA A 1 201 ? 2.299 13.034 -19.677 1.00 97.00 201 ALA A O 1
ATOM 1529 N N . THR A 1 202 ? 4.201 11.875 -19.467 1.00 95.75 202 THR A N 1
ATOM 1530 C CA . THR A 1 202 ? 5.093 12.936 -19.957 1.00 95.75 202 THR A CA 1
ATOM 1531 C C . THR A 1 202 ? 6.169 12.359 -20.879 1.00 95.75 202 THR A C 1
ATOM 1533 O O . THR A 1 202 ? 6.328 11.145 -20.968 1.00 95.75 202 THR A O 1
ATOM 1536 N N . GLN A 1 203 ? 6.965 13.222 -21.520 1.00 93.81 203 GLN A N 1
ATOM 1537 C CA . GLN A 1 203 ? 8.123 12.809 -22.332 1.00 93.81 203 GLN A CA 1
ATOM 1538 C C . GLN A 1 203 ? 9.283 12.180 -21.529 1.00 93.81 203 GLN A C 1
ATOM 1540 O O . GLN A 1 203 ? 10.231 11.650 -22.116 1.00 93.81 203 GLN A O 1
ATOM 1545 N N . TYR A 1 204 ? 9.258 12.284 -20.195 1.00 94.69 204 TYR A N 1
ATOM 1546 C CA . TYR A 1 204 ? 10.297 11.727 -19.325 1.00 94.69 204 TYR A CA 1
ATOM 1547 C C . TYR A 1 204 ? 10.154 10.201 -19.183 1.00 94.69 204 TYR A C 1
ATOM 1549 O O . TYR A 1 204 ? 9.509 9.568 -20.009 1.00 94.69 204 TYR A O 1
ATOM 1557 N N . GLY A 1 205 ? 10.841 9.572 -18.227 1.00 95.25 205 GLY A N 1
ATOM 1558 C CA . GLY A 1 205 ? 10.599 8.174 -17.846 1.00 95.25 205 GLY A CA 1
ATOM 1559 C C . GLY A 1 205 ? 9.517 8.052 -16.768 1.00 95.25 205 GLY A C 1
ATOM 1560 O O . GLY A 1 205 ? 8.867 9.037 -16.424 1.00 95.25 205 GLY A O 1
ATOM 1561 N N . TYR A 1 206 ? 9.356 6.859 -16.199 1.00 97.50 206 TYR A N 1
ATOM 1562 C CA . TYR A 1 206 ? 8.585 6.647 -14.971 1.00 97.50 206 TYR A CA 1
ATOM 1563 C C . TYR A 1 206 ? 9.447 7.033 -13.776 1.00 97.50 206 TYR A C 1
ATOM 1565 O O . TYR A 1 206 ? 10.549 6.501 -13.652 1.00 97.50 206 TYR A O 1
ATOM 1573 N N . SER A 1 207 ? 8.969 7.930 -12.915 1.00 96.94 207 SER A N 1
ATOM 1574 C CA . SER A 1 207 ? 9.739 8.452 -11.788 1.00 96.94 207 SER A CA 1
ATOM 1575 C C . SER A 1 207 ? 8.981 8.319 -10.471 1.00 96.94 207 SER A C 1
ATOM 1577 O O . SER A 1 207 ? 7.903 8.889 -10.307 1.00 96.94 207 SER A O 1
ATOM 1579 N N . LEU A 1 208 ? 9.582 7.620 -9.512 1.00 98.12 208 LEU A N 1
ATOM 1580 C CA . LEU A 1 208 ? 9.047 7.407 -8.168 1.00 98.12 208 LEU A CA 1
ATOM 1581 C C . LEU A 1 208 ? 9.967 8.058 -7.138 1.00 98.12 208 LEU A C 1
ATOM 1583 O O . LEU A 1 208 ? 11.183 7.893 -7.199 1.00 98.12 208 LEU A O 1
ATOM 1587 N N . ARG A 1 209 ? 9.371 8.800 -6.207 1.00 98.00 209 ARG A N 1
ATOM 1588 C CA . ARG A 1 209 ? 10.015 9.290 -4.984 1.00 98.00 209 ARG A CA 1
ATOM 1589 C C . ARG A 1 209 ? 10.082 8.195 -3.932 1.00 98.00 209 ARG A C 1
ATOM 1591 O O . ARG A 1 209 ? 11.092 8.071 -3.275 1.00 98.00 209 ARG A O 1
ATOM 1598 N N . GLU A 1 210 ? 9.031 7.388 -3.824 1.00 98.50 210 GLU A N 1
ATOM 1599 C CA . GLU A 1 210 ? 8.981 6.208 -2.959 1.00 98.50 210 GLU A CA 1
ATOM 1600 C C . GLU A 1 210 ? 8.074 5.129 -3.564 1.00 98.50 210 GLU A C 1
ATOM 1602 O O . GLU A 1 210 ? 7.086 5.426 -4.246 1.00 98.50 210 GLU A O 1
ATOM 1607 N N . PHE A 1 211 ? 8.413 3.876 -3.284 1.00 98.69 211 PHE A N 1
ATOM 1608 C CA . PHE A 1 211 ? 7.668 2.671 -3.605 1.00 98.69 211 PHE A CA 1
ATOM 1609 C C . PHE A 1 211 ? 7.624 1.797 -2.350 1.00 98.69 211 PHE A C 1
ATOM 1611 O O . PHE A 1 211 ? 8.546 1.050 -2.026 1.00 98.69 211 PHE A O 1
ATOM 1618 N N . GLU A 1 212 ? 6.501 1.875 -1.649 1.00 98.69 212 GLU A N 1
ATOM 1619 C CA . GLU A 1 212 ? 6.293 1.170 -0.391 1.00 98.69 212 GLU A CA 1
ATOM 1620 C C . GLU A 1 212 ? 5.453 -0.091 -0.604 1.00 98.69 212 GLU A C 1
ATOM 1622 O O . GLU A 1 212 ? 4.536 -0.117 -1.428 1.00 98.69 212 GLU A O 1
ATOM 1627 N N . VAL A 1 213 ? 5.755 -1.146 0.155 1.00 98.69 213 VAL A N 1
ATOM 1628 C CA . VAL A 1 213 ? 5.035 -2.428 0.111 1.00 98.69 213 VAL A CA 1
ATOM 1629 C C . VAL A 1 213 ? 4.612 -2.805 1.524 1.00 98.69 213 VAL A C 1
ATOM 1631 O O . VAL A 1 213 ? 5.445 -2.815 2.428 1.00 98.69 213 VAL A O 1
ATOM 1634 N N . TYR A 1 214 ? 3.347 -3.170 1.723 1.00 98.19 214 TYR A N 1
ATOM 1635 C CA . TYR A 1 214 ? 2.801 -3.508 3.038 1.00 98.19 214 TYR A CA 1
ATOM 1636 C C . TYR A 1 214 ? 2.100 -4.871 3.052 1.00 98.19 214 TYR A C 1
ATOM 1638 O O . TYR A 1 214 ? 1.472 -5.294 2.077 1.00 98.19 214 TYR A O 1
ATOM 1646 N N . GLY A 1 215 ? 2.210 -5.551 4.196 1.00 94.62 215 GLY A N 1
ATOM 1647 C CA . GLY A 1 215 ? 1.446 -6.754 4.546 1.00 94.62 215 GLY A CA 1
ATOM 1648 C C . GLY A 1 215 ? 0.202 -6.427 5.377 1.00 94.62 215 GLY A C 1
ATOM 1649 O O . GLY A 1 215 ? 0.147 -5.311 5.903 1.00 94.62 215 GLY A O 1
ATOM 1650 N N . PRO A 1 216 ? -0.778 -7.347 5.451 1.00 88.94 216 PRO A N 1
ATOM 1651 C CA . PRO A 1 216 ? -2.091 -7.133 6.069 1.00 88.94 216 PRO A CA 1
ATOM 1652 C C . PRO A 1 216 ? -2.037 -6.723 7.542 1.00 88.94 216 PRO A C 1
ATOM 1654 O O . PRO A 1 216 ? -1.050 -7.075 8.227 1.00 88.94 216 PRO A O 1
#

Radius of gyration: 30.54 Å; chains: 1; bounding box: 74×31×75 Å

InterPro domains:
  IPR000421 Coagulation factor 5/8, C-terminal domain [PF00754] (101-210)
  IPR000421 Coagulation factor 5/8, C-terminal domain [PS50022] (84-216)
  IPR008979 Galactose-binding-like domain superfamily [SSF49785] (85-215)
  IPR011050 Pectin lyase fold/virulence factor [SSF51126] (6-73)

Organism: NCBI:txid189425

Foldseek 3Di:
DPPPPDPQAAAEQAEDEDAEAQDLDPAADELDADVNHAHEQYEYYQYHYHPDPWHDPDVVSSRHPHYDRYYNYHYHRPPPPPPDPDPWDFLQAQFDKDKPADCPDDQQLNQQRPPALVGKGWHAFQDPWIKIKGFSVAWDKFFKKKFAWDVKAFQWKFKWFAAVVPDTDTFDIDRDDHGIDMDGGDIDIGRMIMIIGGHIPDRGTHMTSYMTIGHD

pLDDT: mean 90.39, std 11.74, range [45.62, 98.88]